Protein AF-A0A8T2IC32-F1 (afdb_monomer)

Sequence (196 aa):
MELYHETQCMQQCLLHTLNNLLQETAFTSSDLDKLADALAPGNLPLPLLHPHRTLFVGNWDVSVLEVAIGSVGKSLKWHDQRDSEFKKSPGLTSCNGVVVNIKPPGRFAALLGSRHWFAIKKLEGVWYNLDSKLPAPKRISEFVPPKVGSSCHGGGAGGVSNKGADGSALGDEDTALRIFLTSLQKDSDAKVFLIF

Secondary structure (DSSP, 8-state):
-PPP-PPP-TTTHHHHHHHHHHTS----HHHHHHHHHHHSTT----TTT-TTEETTTTEE-HHHHHHHHHHTT--EEEE-TT-TTGGG-SSTTT-SEEEEEEPPSSHHHHHHPPPEEEEEEEETTEEEE--TTSSS-EEGGG------------------------S-HHHHHHHHHHHHHHHHHHHH--EEEEE-

Solvent-accessible surface area (backbone atoms only — not comparable to full-atom values): 11650 Å² total; per-residue (Å²): 135,85,78,60,73,46,64,58,61,92,47,28,31,52,59,30,18,51,18,31,58,71,54,43,86,80,67,53,73,70,52,55,48,51,50,31,48,68,76,43,77,90,61,68,91,44,77,73,68,34,94,46,35,36,66,97,47,44,46,64,44,71,67,43,52,50,53,56,39,44,74,73,78,32,48,75,43,82,52,62,88,85,41,70,56,68,82,67,46,74,59,74,80,67,37,61,30,36,41,38,39,31,49,44,80,57,79,68,39,51,74,76,45,70,68,45,42,25,16,32,34,60,54,98,77,41,41,28,39,37,40,23,87,40,98,61,75,38,59,36,73,76,63,76,76,81,81,73,80,73,80,83,75,86,83,83,90,81,90,81,80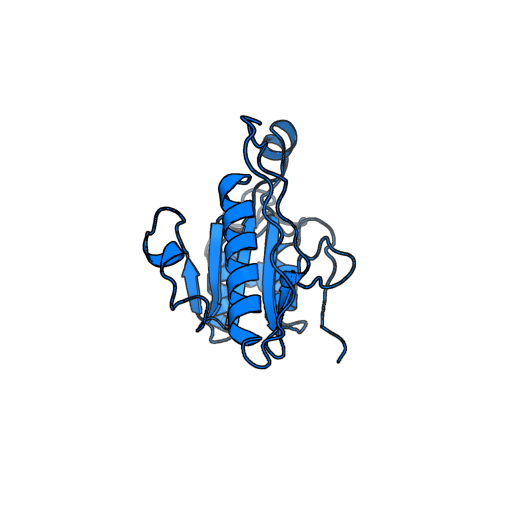,93,74,91,74,92,83,59,72,69,62,52,35,58,47,28,46,51,54,51,54,54,52,45,42,75,78,34,75,41,44,41,30,42,27,77

Radius of gyration: 19.2 Å; Cα contacts (8 Å, |Δi|>4): 292; chains: 1; bounding box: 56×35×56 Å

Mean predicted aligned error: 10.21 Å

Foldseek 3Di:
DAQQAAAD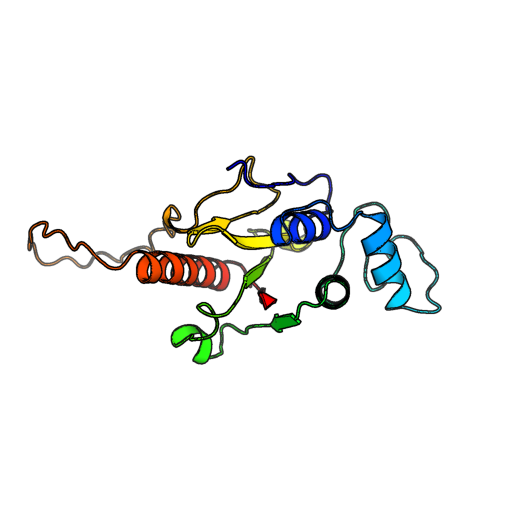DFQQQLQRQLCNLVSHNLDDLVRLVVLLCVVPDPDDPDAPPRPADHPPRNNGDVSSVQVSCVVVVKHKDWDDPPDPCLVVDPQLVPFQWKKKWFADADPVSNVVPDIGIHIWGQDPLWIWTRRSNDPGIDTLLPDDAPPPPPPDPDDDDDDDDDDDDDDDSNVSRSVSVSVVVVRRVVRTVMIMMTMD

pLDDT: mean 77.93, std 18.58, range [30.33, 97.5]

Structure (mmCIF, N/CA/C/O backbone):
data_AF-A0A8T2IC32-F1
#
_entry.id   AF-A0A8T2IC32-F1
#
loop_
_atom_site.group_PDB
_atom_site.id
_atom_site.type_symbol
_atom_site.label_atom_id
_atom_site.label_alt_id
_atom_site.label_comp_id
_atom_site.label_asym_id
_atom_site.label_entity_id
_atom_site.label_seq_id
_atom_site.pdbx_PDB_ins_code
_atom_site.Cartn_x
_atom_site.Cartn_y
_atom_site.Cartn_z
_atom_site.occupancy
_atom_site.B_iso_or_equiv
_atom_site.auth_seq_id
_atom_site.auth_comp_id
_atom_site.auth_asym_id
_atom_site.auth_atom_id
_atom_site.pdbx_PDB_model_num
ATOM 1 N N . MET A 1 1 ? -18.303 -12.905 -0.630 1.00 59.66 1 MET A N 1
ATOM 2 C CA . MET A 1 1 ? -17.239 -12.582 -1.597 1.00 59.66 1 MET A CA 1
ATOM 3 C C . MET A 1 1 ? -15.912 -12.888 -0.931 1.00 59.66 1 MET A C 1
ATOM 5 O O . MET A 1 1 ? -15.774 -12.590 0.250 1.00 59.66 1 MET A O 1
ATOM 9 N N . GLU A 1 2 ? -14.993 -13.539 -1.632 1.00 81.88 2 GLU A N 1
ATOM 10 C CA . GLU A 1 2 ? -13.635 -13.753 -1.133 1.00 81.88 2 GLU A CA 1
ATOM 11 C C . GLU A 1 2 ? -12.802 -12.525 -1.510 1.00 81.88 2 GLU A C 1
ATOM 13 O O . GLU A 1 2 ? -12.756 -12.147 -2.678 1.00 81.88 2 GLU A O 1
ATOM 18 N N . LEU A 1 3 ? -12.245 -11.843 -0.509 1.00 91.94 3 LEU A N 1
ATOM 19 C CA . LEU A 1 3 ? -11.412 -10.665 -0.732 1.00 91.94 3 LEU A CA 1
ATOM 20 C C . LEU A 1 3 ? -10.037 -11.119 -1.204 1.00 91.94 3 LEU A C 1
ATOM 22 O O . LEU A 1 3 ? -9.414 -11.966 -0.563 1.00 91.94 3 LEU A O 1
ATOM 26 N N . TYR A 1 4 ? -9.552 -10.524 -2.289 1.00 96.25 4 TYR A N 1
ATOM 27 C CA . TYR A 1 4 ? -8.209 -10.800 -2.766 1.00 96.25 4 TYR A CA 1
ATOM 28 C C . TYR A 1 4 ? -7.180 -10.238 -1.776 1.00 96.25 4 TYR A C 1
ATOM 30 O O . TYR A 1 4 ? -7.245 -9.061 -1.399 1.00 96.25 4 TYR A O 1
ATOM 38 N N . HIS A 1 5 ? -6.239 -11.082 -1.347 1.00 96.25 5 HIS A N 1
ATOM 39 C CA . HIS A 1 5 ? -5.195 -10.713 -0.395 1.00 96.25 5 HIS A CA 1
ATOM 40 C C . HIS A 1 5 ? -3.927 -11.540 -0.600 1.00 96.25 5 HIS A C 1
ATOM 42 O O . HIS A 1 5 ? -3.921 -12.755 -0.415 1.00 96.25 5 HIS A O 1
ATOM 48 N N . GLU A 1 6 ? -2.835 -10.865 -0.923 1.00 95.25 6 GLU A N 1
ATOM 49 C CA . GLU A 1 6 ? -1.488 -11.407 -0.923 1.00 95.25 6 GLU A CA 1
ATOM 50 C C . GLU A 1 6 ? -0.799 -11.131 0.416 1.00 95.25 6 GLU A C 1
ATOM 52 O O . GLU A 1 6 ? -0.726 -9.994 0.899 1.00 95.25 6 GLU A O 1
ATOM 57 N N . THR A 1 7 ? -0.237 -12.188 0.997 1.00 92.06 7 THR A N 1
ATOM 58 C CA . THR A 1 7 ? 0.649 -12.103 2.159 1.00 92.06 7 THR A CA 1
ATOM 59 C C . THR A 1 7 ? 2.094 -11.944 1.711 1.00 92.06 7 THR A C 1
ATOM 61 O O . THR A 1 7 ? 2.531 -12.621 0.780 1.00 92.06 7 THR A O 1
ATOM 64 N N . GLN A 1 8 ? 2.861 -11.095 2.394 1.00 85.38 8 GLN A N 1
ATOM 65 C CA . GLN A 1 8 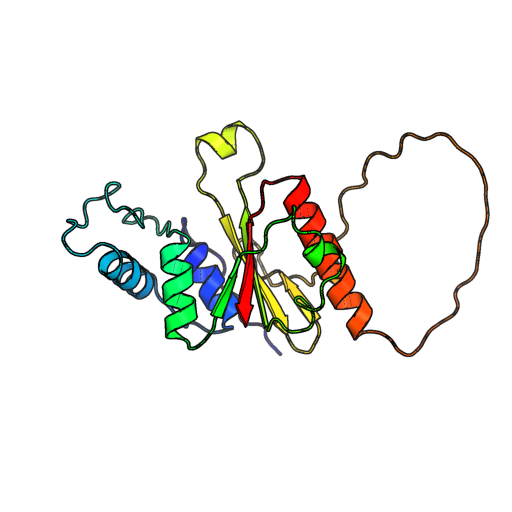? 4.205 -10.761 1.935 1.00 85.38 8 GLN A CA 1
ATOM 66 C C . GLN A 1 8 ? 5.216 -11.888 2.109 1.00 85.38 8 GLN A C 1
ATOM 68 O O . GLN A 1 8 ? 5.267 -12.551 3.145 1.00 85.38 8 GLN A O 1
ATOM 73 N N . CYS A 1 9 ? 6.120 -11.976 1.137 1.00 76.38 9 CYS A N 1
ATOM 74 C CA . CYS A 1 9 ? 7.391 -12.675 1.255 1.00 76.38 9 CYS A CA 1
ATOM 75 C C . CYS A 1 9 ? 8.549 -11.670 1.100 1.00 76.38 9 CYS A C 1
ATOM 77 O O . CYS A 1 9 ? 8.491 -10.752 0.282 1.00 76.38 9 CYS A O 1
ATOM 79 N N . MET A 1 10 ? 9.619 -11.823 1.888 1.00 79.75 10 MET A N 1
ATOM 80 C CA . MET A 1 10 ? 10.805 -10.944 1.851 1.00 79.75 10 MET A CA 1
ATOM 81 C C . MET A 1 10 ? 10.468 -9.448 2.078 1.00 79.75 10 MET A C 1
ATOM 83 O O . MET A 1 10 ? 9.697 -9.132 2.985 1.00 79.75 10 MET A O 1
ATOM 87 N N . GLN A 1 11 ? 11.071 -8.514 1.321 1.00 78.06 11 GLN A N 1
ATOM 88 C CA . GLN A 1 11 ? 10.787 -7.069 1.405 1.00 78.06 11 GLN A CA 1
ATOM 89 C C . GLN A 1 11 ? 9.858 -6.571 0.289 1.00 78.06 11 GLN A C 1
ATOM 91 O O . GLN A 1 11 ? 9.727 -5.364 0.102 1.00 78.06 11 GLN A O 1
ATOM 96 N N .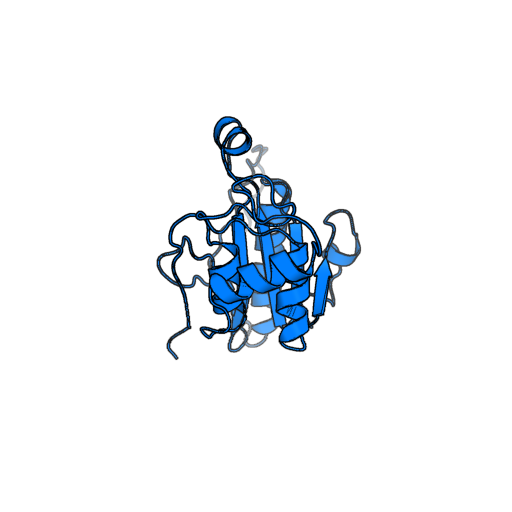 GLN A 1 12 ? 9.139 -7.474 -0.385 1.00 85.19 12 GLN A N 1
ATOM 97 C CA . GLN A 1 12 ? 8.250 -7.177 -1.515 1.00 85.19 12 GLN A CA 1
ATOM 98 C C . GLN A 1 12 ? 6.930 -6.497 -1.107 1.00 85.19 12 GLN A C 1
ATOM 100 O O . GLN A 1 12 ? 5.907 -6.638 -1.769 1.00 85.19 12 GLN A O 1
ATOM 105 N N . CYS A 1 13 ? 6.925 -5.740 -0.009 1.00 91.00 13 CYS A N 1
ATOM 106 C CA . CYS A 1 13 ? 5.726 -5.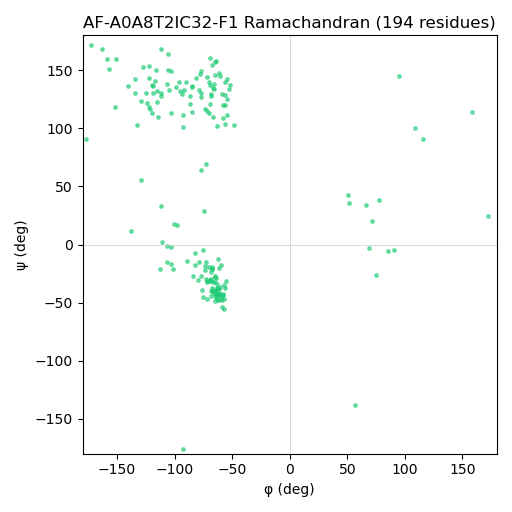101 0.526 1.00 91.00 13 CYS A CA 1
ATOM 107 C C . CYS A 1 13 ? 5.041 -4.171 -0.489 1.00 91.00 13 CYS A C 1
ATOM 109 O O . CYS A 1 13 ? 3.815 -4.140 -0.519 1.00 91.00 13 CYS A O 1
ATOM 111 N N . LEU A 1 14 ? 5.783 -3.473 -1.366 1.00 93.44 14 LEU A N 1
ATOM 112 C CA . LEU A 1 14 ? 5.159 -2.630 -2.397 1.00 93.44 14 LEU A CA 1
ATOM 113 C C . LEU A 1 14 ? 4.400 -3.454 -3.451 1.00 93.44 14 LEU A C 1
ATOM 115 O O . LEU A 1 14 ? 3.306 -3.059 -3.842 1.00 93.44 14 LEU A O 1
ATOM 119 N N . LEU A 1 15 ? 4.942 -4.601 -3.869 1.00 95.38 15 LEU A N 1
ATOM 120 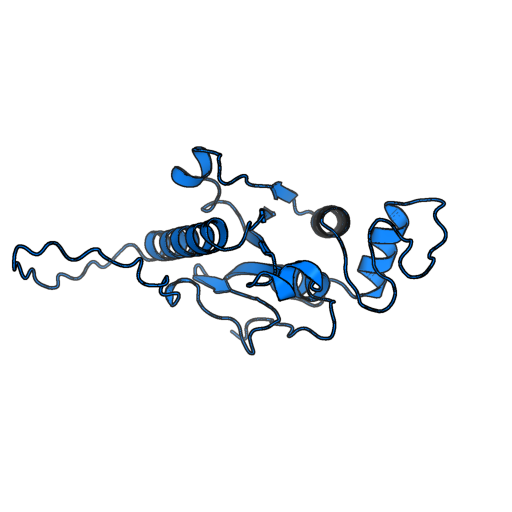C CA . LEU A 1 15 ? 4.282 -5.510 -4.811 1.00 95.38 15 LEU A CA 1
ATOM 121 C C . LEU A 1 15 ? 2.920 -5.951 -4.282 1.00 95.38 15 LEU A C 1
ATOM 123 O O . LEU A 1 15 ? 1.895 -5.710 -4.912 1.00 95.38 15 LEU A O 1
ATOM 127 N N . HIS A 1 16 ? 2.916 -6.511 -3.076 1.00 95.81 16 HIS A N 1
ATOM 128 C CA . HIS A 1 16 ? 1.688 -6.989 -2.454 1.00 95.81 16 HIS A CA 1
ATOM 129 C C . HIS A 1 16 ? 0.735 -5.839 -2.126 1.00 95.81 16 HIS A C 1
ATOM 131 O O . HIS A 1 16 ? -0.472 -5.990 -2.245 1.00 95.81 16 HIS A O 1
ATOM 137 N N . THR A 1 17 ? 1.257 -4.656 -1.789 1.00 96.56 17 THR A N 1
ATOM 138 C CA . THR A 1 17 ? 0.445 -3.440 -1.633 1.00 96.56 17 THR A CA 1
ATOM 139 C C . THR A 1 17 ? -0.307 -3.102 -2.915 1.00 96.56 17 THR A C 1
ATOM 141 O O . THR A 1 17 ? -1.503 -2.833 -2.851 1.00 96.56 17 THR A O 1
ATOM 144 N N . LEU A 1 18 ? 0.367 -3.113 -4.069 1.00 97.25 18 LEU A N 1
ATOM 145 C CA . LEU A 1 18 ? -0.245 -2.809 -5.364 1.00 97.25 18 LEU A CA 1
ATOM 146 C C . LEU A 1 18 ? -1.297 -3.853 -5.744 1.00 97.25 18 LEU A C 1
ATOM 148 O O . LEU A 1 18 ? -2.423 -3.482 -6.066 1.00 97.25 18 LEU A O 1
ATOM 152 N N . ASN A 1 19 ? -0.966 -5.138 -5.640 1.00 97.44 19 ASN A N 1
ATOM 153 C CA . ASN A 1 19 ? -1.889 -6.222 -5.976 1.00 97.44 19 ASN A CA 1
ATOM 154 C C . ASN A 1 19 ? -3.109 -6.228 -5.041 1.00 97.44 19 ASN A C 1
ATOM 156 O O . ASN A 1 19 ? -4.252 -6.266 -5.497 1.00 97.44 19 ASN A O 1
ATOM 160 N N . ASN A 1 20 ? -2.900 -6.060 -3.731 1.00 97.50 20 ASN A N 1
ATOM 161 C CA . ASN A 1 20 ? -3.988 -5.933 -2.760 1.00 97.50 20 ASN A CA 1
ATOM 162 C C . ASN A 1 20 ? -4.850 -4.697 -3.028 1.00 97.50 20 ASN A C 1
ATOM 164 O O . ASN A 1 20 ? -6.077 -4.773 -2.992 1.00 97.50 20 ASN A O 1
ATOM 168 N N . LEU A 1 21 ? -4.239 -3.552 -3.335 1.00 97.19 21 LEU A N 1
ATOM 169 C CA . LEU A 1 21 ? -4.971 -2.347 -3.711 1.00 97.19 21 LEU A CA 1
ATOM 170 C C . LEU A 1 21 ? -5.784 -2.557 -4.993 1.00 97.19 21 LEU A C 1
ATOM 172 O O . LEU A 1 21 ? -6.890 -2.039 -5.100 1.00 97.19 21 LEU A O 1
ATOM 176 N N . LEU A 1 22 ? -5.274 -3.281 -5.983 1.00 96.62 22 LEU A N 1
ATOM 177 C CA . LEU A 1 22 ? -5.988 -3.507 -7.241 1.00 96.62 22 LEU A CA 1
ATOM 178 C C . LEU A 1 22 ? -7.012 -4.642 -7.139 1.00 96.62 22 LEU A C 1
ATOM 180 O O . LEU A 1 22 ? -8.008 -4.595 -7.852 1.00 96.62 22 LEU A O 1
ATOM 184 N N . GLN A 1 23 ? -6.886 -5.498 -6.119 1.00 96.88 23 GLN A N 1
ATOM 185 C CA . GLN A 1 23 ? -7.689 -6.705 -5.896 1.00 96.88 23 GLN A CA 1
ATOM 186 C C . GLN A 1 23 ? -7.463 -7.781 -6.971 1.00 96.88 23 GLN A C 1
ATOM 188 O O . GLN A 1 23 ? -8.381 -8.519 -7.317 1.00 96.88 23 GLN A O 1
ATOM 193 N N . GLU A 1 24 ? -6.234 -7.871 -7.483 1.00 96.12 24 GLU A N 1
ATOM 194 C CA . GLU A 1 24 ? -5.798 -8.864 -8.467 1.00 96.12 24 GLU A CA 1
ATOM 195 C C . GLU A 1 24 ? -4.262 -8.956 -8.514 1.00 96.12 24 GLU A C 1
ATOM 197 O O . GLU A 1 24 ? -3.563 -8.076 -8.006 1.00 96.12 24 GLU A O 1
ATOM 202 N N . THR A 1 25 ? -3.724 -9.981 -9.182 1.00 96.38 25 THR A N 1
ATOM 203 C CA . THR A 1 25 ? -2.283 -10.115 -9.465 1.00 96.38 25 THR A CA 1
ATOM 204 C C . THR A 1 25 ? -1.866 -9.190 -10.619 1.00 96.38 25 THR A C 1
ATOM 206 O O . THR A 1 25 ? -1.493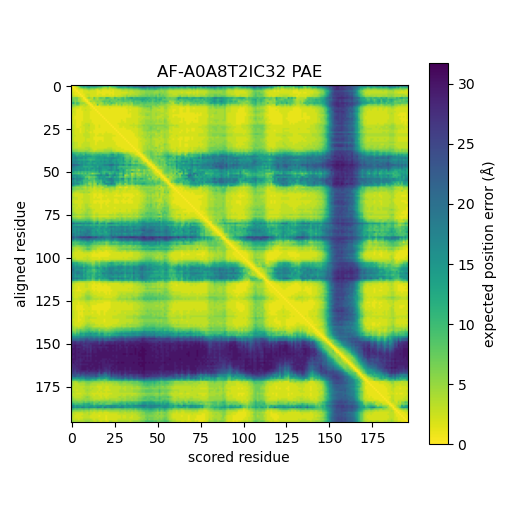 -9.660 -11.695 1.00 96.38 25 THR A O 1
ATOM 209 N N . ALA A 1 26 ? -1.983 -7.876 -10.426 1.00 97.00 26 ALA A N 1
ATOM 210 C CA . ALA A 1 26 ? -1.735 -6.871 -11.465 1.00 97.00 26 ALA A CA 1
ATOM 211 C C . ALA A 1 26 ? -0.249 -6.722 -11.820 1.00 97.00 26 ALA A C 1
ATOM 213 O O . ALA A 1 26 ? 0.095 -6.410 -12.959 1.00 97.00 26 ALA A O 1
ATOM 214 N N . PHE A 1 27 ? 0.632 -6.935 -10.843 1.00 96.81 27 PHE A N 1
ATOM 215 C CA . PHE A 1 27 ? 2.074 -6.811 -10.998 1.00 96.81 27 PHE A CA 1
ATOM 216 C C . PHE A 1 27 ? 2.794 -8.064 -10.511 1.00 96.81 27 PHE A C 1
ATOM 218 O O . PHE A 1 27 ? 2.351 -8.758 -9.594 1.00 96.81 27 PHE A O 1
ATOM 225 N N . THR A 1 28 ? 3.967 -8.300 -11.093 1.00 95.19 28 THR A N 1
ATOM 226 C CA . THR A 1 28 ? 4.997 -9.196 -10.564 1.00 95.19 28 THR A CA 1
ATOM 227 C C . THR A 1 28 ? 6.219 -8.396 -10.113 1.00 95.19 28 THR A C 1
ATOM 229 O O . THR A 1 28 ? 6.384 -7.223 -10.458 1.00 95.19 28 THR A O 1
ATOM 232 N N . SER A 1 29 ? 7.142 -9.036 -9.389 1.00 92.00 29 SER A N 1
ATOM 233 C CA . SER A 1 29 ? 8.428 -8.410 -9.051 1.00 92.00 29 SER A CA 1
ATOM 234 C C . SER A 1 29 ? 9.188 -7.955 -10.300 1.00 92.00 29 SER A C 1
ATOM 236 O O . SER A 1 29 ? 9.770 -6.878 -10.288 1.00 92.00 29 SER A O 1
ATOM 238 N N . SER A 1 30 ? 9.125 -8.735 -11.390 1.00 91.62 30 SER A N 1
ATOM 239 C CA . SER A 1 30 ? 9.775 -8.396 -12.662 1.00 91.62 30 SER A CA 1
ATOM 240 C C . SER A 1 30 ? 9.180 -7.141 -13.301 1.00 91.62 30 SER A C 1
ATOM 242 O O . SER A 1 30 ? 9.901 -6.382 -13.947 1.00 91.62 30 SER A O 1
ATOM 244 N N . ASP A 1 31 ? 7.885 -6.895 -13.117 1.00 94.69 31 ASP A N 1
ATOM 245 C CA . ASP A 1 31 ? 7.244 -5.700 -13.659 1.00 94.69 31 ASP A CA 1
ATOM 246 C C . ASP A 1 31 ? 7.684 -4.456 -12.892 1.00 94.69 31 ASP A C 1
ATOM 248 O O . ASP A 1 31 ? 8.126 -3.490 -13.510 1.00 94.69 31 ASP A O 1
ATOM 252 N N . LEU A 1 32 ? 7.682 -4.503 -11.555 1.00 93.19 32 LEU A N 1
ATOM 253 C CA . LEU A 1 32 ? 8.184 -3.393 -10.733 1.00 93.19 32 LEU A CA 1
ATOM 254 C C . LEU A 1 32 ? 9.673 -3.127 -10.957 1.00 93.19 32 LEU A C 1
ATOM 256 O O . LEU A 1 32 ? 10.123 -1.984 -10.941 1.00 93.19 32 LEU A O 1
ATOM 260 N N . ASP A 1 33 ? 10.430 -4.185 -11.217 1.00 89.94 33 ASP A N 1
ATOM 261 C CA . ASP A 1 33 ? 11.823 -4.120 -11.619 1.00 89.94 33 ASP A CA 1
ATOM 262 C C . ASP A 1 33 ? 12.024 -3.344 -12.927 1.00 89.94 33 ASP A C 1
ATOM 264 O O . ASP A 1 33 ? 12.855 -2.437 -12.970 1.00 89.94 33 ASP A O 1
ATOM 268 N N . LYS A 1 34 ? 11.219 -3.621 -13.961 1.00 90.25 34 LYS A N 1
ATOM 269 C CA . LYS A 1 34 ? 11.251 -2.868 -15.228 1.00 90.25 34 LYS A CA 1
ATOM 270 C C . LYS A 1 34 ? 10.853 -1.406 -15.036 1.00 90.25 34 LYS A C 1
ATOM 272 O O . LYS A 1 34 ? 11.454 -0.532 -15.655 1.00 90.25 34 LYS A O 1
ATOM 277 N N . LEU A 1 35 ? 9.853 -1.135 -14.192 1.00 91.69 35 LEU A N 1
ATOM 278 C CA . LEU A 1 35 ? 9.442 0.237 -13.879 1.00 91.69 35 LEU A CA 1
ATOM 279 C C . LEU A 1 35 ? 10.570 1.009 -13.185 1.00 91.69 35 LEU A C 1
ATOM 281 O O . LEU A 1 35 ? 10.851 2.148 -13.549 1.00 91.69 35 LEU A O 1
ATOM 285 N N . ALA A 1 36 ? 11.249 0.378 -12.224 1.00 89.00 36 ALA A N 1
ATOM 286 C CA . ALA A 1 36 ? 12.397 0.967 -11.545 1.00 89.00 36 ALA A CA 1
ATOM 287 C C . ALA A 1 36 ? 13.550 1.263 -12.518 1.00 89.00 36 ALA A C 1
ATOM 289 O O . ALA A 1 36 ? 14.127 2.347 -12.454 1.00 89.00 36 ALA A O 1
ATOM 290 N N . ASP A 1 37 ? 13.856 0.338 -13.431 1.00 85.94 37 ASP A N 1
ATOM 291 C CA . ASP A 1 37 ? 14.906 0.523 -14.441 1.00 85.94 37 ASP A CA 1
ATOM 292 C C . ASP A 1 37 ? 14.575 1.661 -15.418 1.00 85.94 37 ASP A C 1
ATOM 294 O O . ASP A 1 37 ? 15.440 2.470 -15.760 1.00 85.94 37 ASP A O 1
ATOM 298 N N . ALA A 1 38 ? 13.309 1.773 -15.831 1.00 87.00 38 ALA A N 1
ATOM 299 C CA . ALA A 1 38 ? 12.847 2.838 -16.720 1.00 87.00 38 ALA A CA 1
ATOM 300 C C . ALA A 1 38 ? 12.954 4.239 -16.089 1.00 87.00 38 ALA A C 1
ATOM 302 O O . ALA A 1 38 ? 13.143 5.219 -16.808 1.00 87.00 38 ALA A O 1
ATOM 303 N N . LEU A 1 39 ? 12.868 4.338 -14.758 1.00 86.00 39 LEU A N 1
ATOM 304 C CA . LEU A 1 39 ? 13.044 5.589 -14.014 1.00 86.00 39 LEU A CA 1
ATOM 305 C C . LEU A 1 39 ? 14.509 6.054 -13.937 1.00 86.00 39 LEU A C 1
ATOM 307 O O . LEU A 1 39 ? 14.761 7.227 -13.672 1.00 86.00 39 LEU A O 1
ATOM 311 N N . ALA A 1 40 ? 15.474 5.167 -14.189 1.00 81.50 40 ALA A N 1
ATOM 312 C CA . ALA A 1 40 ? 16.902 5.446 -14.052 1.00 81.50 40 ALA A CA 1
ATOM 313 C C . ALA A 1 40 ? 17.706 5.046 -15.309 1.00 81.50 40 ALA A C 1
ATOM 315 O O . ALA A 1 40 ? 18.684 4.296 -15.195 1.00 81.50 40 ALA A O 1
ATOM 316 N N . PRO A 1 41 ? 17.350 5.558 -16.508 1.00 73.19 41 PRO A N 1
ATOM 317 C CA . PRO A 1 41 ? 17.968 5.134 -17.759 1.00 73.19 41 PRO A CA 1
ATOM 318 C C . PRO A 1 41 ? 19.482 5.386 -17.742 1.00 73.19 41 PRO A C 1
ATOM 320 O O . PRO A 1 41 ? 19.944 6.478 -17.419 1.00 73.19 41 PRO A O 1
ATOM 323 N N . GLY A 1 42 ? 20.263 4.362 -18.093 1.00 67.88 42 GLY A N 1
ATOM 324 C CA . GLY A 1 42 ? 21.728 4.431 -18.134 1.00 67.88 42 GLY A CA 1
ATOM 325 C C . GLY A 1 42 ? 22.441 4.044 -16.834 1.00 67.88 42 GLY A C 1
ATOM 326 O O . GLY A 1 42 ? 23.666 3.930 -16.842 1.00 67.88 42 GLY A O 1
ATOM 327 N N . ASN A 1 43 ? 21.717 3.775 -15.742 1.00 67.31 43 ASN A N 1
ATOM 328 C CA . ASN A 1 43 ? 22.315 3.146 -14.567 1.00 67.31 43 ASN A CA 1
ATOM 329 C C . ASN A 1 43 ? 22.466 1.640 -14.800 1.00 67.31 43 ASN A C 1
ATOM 331 O O . ASN A 1 43 ? 21.534 0.966 -15.238 1.00 67.31 43 ASN A O 1
ATOM 335 N N . LEU A 1 44 ? 23.644 1.096 -14.489 1.00 66.62 44 LEU A N 1
ATOM 336 C CA . LEU A 1 44 ? 23.819 -0.352 -14.447 1.00 66.62 44 LEU A CA 1
ATOM 337 C C . LEU A 1 44 ? 22.984 -0.908 -13.280 1.00 66.62 44 LEU A C 1
ATOM 339 O O . LEU A 1 44 ? 23.062 -0.350 -12.181 1.00 66.62 44 LEU A O 1
ATOM 343 N N . PRO A 1 45 ? 22.228 -2.006 -13.467 1.00 64.69 45 PRO A N 1
ATOM 344 C CA . PRO A 1 45 ? 21.488 -2.667 -12.396 1.00 64.69 45 PRO A CA 1
ATOM 345 C C . PRO A 1 45 ? 22.471 -3.412 -11.480 1.00 64.69 45 PRO A C 1
ATOM 347 O O . PRO A 1 45 ? 22.550 -4.639 -11.462 1.00 64.69 45 PRO A O 1
ATOM 350 N N . LEU A 1 46 ? 23.276 -2.655 -10.738 1.00 66.25 46 LEU A N 1
ATOM 351 C CA . LEU A 1 46 ? 24.215 -3.179 -9.761 1.00 66.25 46 LEU A CA 1
ATOM 352 C C . LEU A 1 46 ? 23.493 -3.397 -8.422 1.00 66.25 46 LEU A C 1
ATOM 354 O O . LEU A 1 46 ? 22.723 -2.529 -7.991 1.00 66.25 46 LEU A O 1
ATOM 358 N N . PRO A 1 47 ? 23.730 -4.530 -7.734 1.00 57.91 47 PRO A N 1
ATOM 359 C CA . PRO A 1 47 ? 23.096 -4.809 -6.451 1.00 57.91 47 PRO A CA 1
ATOM 360 C C . PRO A 1 47 ? 23.390 -3.693 -5.450 1.00 57.91 47 PRO A C 1
ATOM 362 O O . PRO A 1 47 ? 24.543 -3.319 -5.263 1.00 57.91 47 PRO A O 1
ATOM 365 N N . LEU A 1 48 ? 22.332 -3.164 -4.826 1.00 60.12 48 LEU A N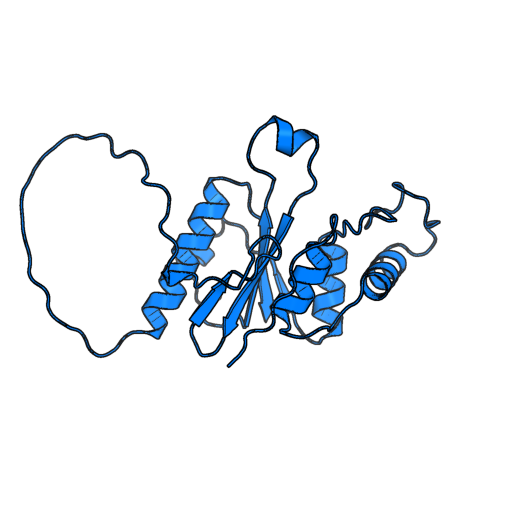 1
ATOM 366 C CA . LEU A 1 48 ? 22.357 -2.092 -3.819 1.00 60.12 48 LEU A CA 1
ATOM 367 C C . LEU A 1 48 ? 22.749 -0.684 -4.323 1.00 60.12 48 LEU A C 1
ATOM 369 O O . LEU A 1 48 ? 22.686 0.255 -3.536 1.00 60.12 48 LEU A O 1
ATOM 373 N N . LEU A 1 49 ? 23.100 -0.507 -5.601 1.00 62.78 49 LEU A N 1
ATOM 374 C CA . LEU A 1 49 ? 23.449 0.803 -6.183 1.00 62.78 49 LEU A CA 1
ATOM 375 C C . LEU A 1 49 ? 22.358 1.371 -7.102 1.00 62.78 49 LEU A C 1
ATOM 377 O O . LEU A 1 49 ? 22.505 2.473 -7.626 1.00 62.78 49 LEU A O 1
ATOM 381 N N . HIS A 1 50 ? 21.260 0.639 -7.295 1.00 63.69 50 HIS A N 1
ATOM 382 C CA . HIS A 1 50 ? 20.136 1.126 -8.082 1.00 63.69 50 HIS A CA 1
ATOM 383 C C . HIS A 1 50 ? 19.303 2.142 -7.269 1.00 63.69 50 HIS A C 1
ATOM 385 O O . HIS A 1 50 ? 18.852 1.810 -6.170 1.00 63.69 50 HIS A O 1
ATOM 391 N N . PRO A 1 51 ? 19.033 3.355 -7.793 1.00 69.75 51 PRO A N 1
ATOM 392 C CA . PRO A 1 51 ? 18.424 4.446 -7.020 1.00 69.75 51 PRO A CA 1
ATOM 393 C C . PRO A 1 51 ? 17.000 4.142 -6.530 1.00 69.75 51 PRO A C 1
ATOM 395 O O . PRO A 1 51 ? 16.604 4.625 -5.474 1.00 69.75 51 PRO A O 1
ATOM 398 N N . HIS A 1 52 ? 16.256 3.310 -7.267 1.00 72.44 52 HIS A N 1
ATOM 399 C CA . HIS A 1 52 ? 14.839 3.023 -6.995 1.00 72.44 52 HIS A CA 1
ATOM 400 C C . HIS A 1 52 ? 14.546 1.598 -6.505 1.00 72.44 52 HIS A C 1
ATOM 402 O O . HIS A 1 52 ? 13.378 1.255 -6.317 1.00 72.44 52 HIS A O 1
ATOM 408 N N . ARG A 1 53 ? 15.571 0.742 -6.324 1.00 69.06 53 ARG A N 1
ATOM 409 C CA . ARG A 1 53 ? 15.363 -0.623 -5.808 1.00 69.06 53 ARG A CA 1
ATOM 410 C C . ARG A 1 53 ? 16.589 -1.247 -5.155 1.00 69.06 53 ARG A C 1
ATOM 412 O O . ARG A 1 53 ? 17.717 -1.044 -5.592 1.00 69.06 53 ARG A O 1
ATOM 419 N N . THR A 1 54 ? 16.361 -2.138 -4.195 1.00 65.56 54 THR A N 1
ATOM 420 C CA . THR A 1 54 ? 17.366 -3.140 -3.813 1.00 65.56 54 THR A CA 1
ATOM 421 C C . THR A 1 54 ? 17.129 -4.421 -4.605 1.00 65.56 54 THR A C 1
ATOM 423 O O . THR A 1 54 ? 16.126 -5.108 -4.390 1.00 65.56 54 THR A O 1
ATOM 426 N N . LEU A 1 55 ? 18.055 -4.747 -5.515 1.00 56.84 55 LEU A N 1
ATOM 427 C CA . LEU A 1 55 ? 18.023 -6.008 -6.259 1.00 56.84 55 LEU A CA 1
ATOM 428 C C . LEU A 1 55 ? 17.949 -7.201 -5.295 1.00 56.84 55 LEU A C 1
ATOM 430 O O . LEU A 1 55 ? 18.560 -7.183 -4.228 1.00 56.84 55 LEU A O 1
ATOM 434 N N . PHE A 1 56 ? 17.193 -8.224 -5.691 1.00 53.44 56 PHE A N 1
ATOM 435 C CA . PHE A 1 56 ? 16.951 -9.489 -4.979 1.00 53.44 56 PHE A CA 1
ATOM 436 C C . PHE A 1 56 ? 15.996 -9.456 -3.776 1.00 53.44 56 PHE A C 1
ATOM 438 O O . PHE A 1 56 ? 15.373 -10.479 -3.510 1.00 53.44 56 PHE A O 1
ATOM 445 N N . VAL A 1 57 ? 15.819 -8.329 -3.074 1.00 62.59 57 VAL A N 1
ATOM 446 C CA . VAL A 1 57 ? 14.939 -8.274 -1.879 1.00 62.59 57 VAL A CA 1
ATOM 447 C C . VAL A 1 57 ? 13.566 -7.646 -2.173 1.00 62.59 57 VAL A C 1
ATOM 449 O O . VAL A 1 57 ? 12.600 -7.914 -1.455 1.00 62.59 57 VAL A O 1
ATOM 452 N N . GLY A 1 58 ? 13.463 -6.855 -3.251 1.00 63.97 58 GLY A N 1
ATOM 453 C CA . GLY A 1 58 ? 12.210 -6.239 -3.711 1.00 63.97 58 GLY A CA 1
ATOM 454 C C . GLY A 1 58 ? 11.779 -5.017 -2.899 1.00 63.97 58 GLY A C 1
ATOM 455 O O . GLY A 1 58 ? 10.602 -4.835 -2.612 1.00 63.97 58 GLY A O 1
ATOM 456 N N . ASN A 1 59 ? 12.738 -4.189 -2.490 1.00 81.50 59 ASN A N 1
ATOM 457 C CA . ASN A 1 59 ? 12.468 -2.921 -1.817 1.00 81.50 59 ASN A CA 1
ATOM 458 C C . ASN A 1 59 ? 12.400 -1.794 -2.857 1.00 81.50 59 ASN A C 1
ATOM 460 O O . ASN A 1 59 ? 13.451 -1.345 -3.309 1.00 81.50 59 ASN A O 1
ATOM 464 N N . TRP A 1 60 ? 11.192 -1.370 -3.236 1.00 86.25 60 TRP A N 1
ATOM 465 C CA . TRP A 1 60 ? 10.936 -0.298 -4.209 1.00 86.25 60 TRP A CA 1
ATOM 466 C C . TRP A 1 60 ? 10.465 0.996 -3.524 1.00 86.25 60 TRP A C 1
ATOM 468 O O . TRP A 1 60 ? 9.832 0.968 -2.460 1.00 86.25 60 TRP A O 1
ATOM 478 N N . ASP A 1 61 ? 10.774 2.139 -4.138 1.00 86.44 61 ASP A N 1
ATOM 479 C CA . ASP A 1 61 ? 10.453 3.463 -3.600 1.00 86.44 61 ASP A CA 1
ATOM 480 C C . ASP A 1 61 ? 9.104 4.034 -4.093 1.00 86.44 61 ASP A C 1
ATOM 482 O O . ASP A 1 61 ? 8.318 3.382 -4.781 1.00 86.44 61 ASP A O 1
ATOM 486 N N . VAL A 1 62 ? 8.817 5.279 -3.698 1.00 88.12 62 VAL A N 1
ATOM 487 C CA . VAL A 1 62 ? 7.580 5.989 -4.065 1.00 88.12 62 VAL A CA 1
ATOM 488 C C . VAL A 1 62 ? 7.465 6.273 -5.567 1.00 88.12 62 VAL A C 1
ATOM 490 O O . VAL A 1 62 ? 6.352 6.344 -6.077 1.00 88.12 62 VAL A O 1
ATOM 493 N N . SER A 1 63 ? 8.581 6.403 -6.282 1.00 89.31 63 SER A N 1
ATOM 494 C CA . SER A 1 63 ? 8.585 6.684 -7.721 1.00 89.31 63 SER A CA 1
ATOM 495 C C . SER A 1 63 ? 8.051 5.474 -8.487 1.00 89.31 63 SER A C 1
ATOM 497 O O . SER A 1 63 ? 7.245 5.612 -9.404 1.00 89.31 63 SER A O 1
ATOM 499 N N . VAL A 1 64 ? 8.433 4.267 -8.053 1.00 92.25 64 VAL A N 1
ATOM 500 C CA . VAL A 1 64 ? 7.904 3.012 -8.607 1.00 92.25 64 VAL A CA 1
ATOM 501 C C . VAL A 1 64 ? 6.406 2.878 -8.327 1.00 92.25 64 VAL A C 1
ATOM 503 O O . VAL A 1 64 ? 5.660 2.495 -9.226 1.00 92.25 64 VAL A O 1
ATOM 506 N N . LEU A 1 65 ? 5.946 3.242 -7.120 1.00 94.00 65 LEU A N 1
ATOM 507 C CA . LEU A 1 65 ? 4.512 3.309 -6.800 1.00 94.00 65 LEU A CA 1
ATOM 508 C C . LEU A 1 65 ? 3.772 4.251 -7.763 1.00 94.00 65 LEU A C 1
ATOM 510 O O . LEU A 1 65 ? 2.725 3.883 -8.285 1.00 94.00 65 LEU A O 1
ATOM 514 N N . GLU A 1 66 ? 4.305 5.449 -8.004 1.00 92.88 66 GLU A N 1
ATOM 515 C CA . GLU A 1 66 ? 3.675 6.456 -8.863 1.00 92.88 66 GLU A CA 1
ATOM 516 C C . GLU A 1 66 ? 3.524 5.991 -10.306 1.00 92.88 66 GLU A C 1
ATOM 518 O O . GLU A 1 66 ? 2.425 6.054 -10.861 1.00 92.88 66 GLU A O 1
ATOM 523 N N . VAL A 1 67 ? 4.588 5.433 -10.884 1.00 94.50 67 VAL A N 1
ATOM 524 C CA . VAL A 1 67 ? 4.538 4.900 -12.248 1.00 94.50 67 VAL A CA 1
ATOM 525 C C . VAL A 1 67 ? 3.617 3.680 -12.342 1.00 94.50 67 VAL A C 1
ATOM 527 O O . VAL A 1 67 ? 2.872 3.567 -13.313 1.00 94.50 67 VAL A O 1
ATOM 530 N N . ALA A 1 68 ? 3.616 2.789 -11.343 1.00 96.44 68 ALA A N 1
ATOM 531 C CA . ALA A 1 68 ? 2.740 1.616 -11.327 1.00 96.44 68 ALA A CA 1
ATOM 532 C C . ALA A 1 68 ? 1.253 1.999 -11.238 1.00 96.44 68 ALA A C 1
ATOM 534 O O . ALA A 1 68 ? 0.419 1.438 -11.940 1.00 96.44 68 ALA A O 1
ATOM 535 N N . ILE A 1 69 ? 0.903 2.982 -10.407 1.00 96.69 69 ILE A N 1
ATOM 536 C CA . ILE A 1 69 ? -0.472 3.495 -10.321 1.00 96.69 69 ILE A CA 1
ATOM 537 C C . ILE A 1 69 ? -0.873 4.188 -11.633 1.00 96.69 69 ILE A C 1
ATOM 539 O O . ILE A 1 69 ? -1.970 3.955 -12.143 1.00 96.69 69 ILE A O 1
ATOM 543 N N . GLY A 1 70 ? 0.029 4.981 -12.219 1.00 96.00 70 GLY A N 1
ATOM 544 C CA . GLY A 1 70 ? -0.204 5.641 -13.504 1.00 96.00 70 GLY A CA 1
ATOM 545 C C . GLY A 1 70 ? -0.402 4.663 -14.668 1.00 96.00 70 GLY A C 1
ATOM 546 O O . GLY A 1 70 ? -1.259 4.893 -15.521 1.00 96.00 70 GLY A O 1
ATOM 547 N N . SER A 1 71 ? 0.333 3.545 -14.696 1.00 96.19 71 SER A N 1
ATOM 548 C CA . SER A 1 71 ? 0.239 2.555 -15.779 1.00 96.19 71 SER A CA 1
ATOM 549 C C . SER A 1 71 ? -1.102 1.815 -15.823 1.00 96.19 71 SER A C 1
ATOM 551 O O . SER A 1 71 ? -1.491 1.336 -16.886 1.00 96.19 71 SER A O 1
ATOM 553 N N . VAL A 1 72 ? -1.841 1.783 -14.708 1.00 96.25 72 VAL A N 1
ATOM 554 C CA . VAL A 1 72 ? -3.205 1.227 -14.620 1.00 96.25 72 VAL A CA 1
ATOM 555 C C . VAL A 1 72 ? -4.299 2.301 -14.715 1.00 96.25 72 VAL A C 1
ATOM 557 O O . VAL A 1 72 ? -5.449 2.060 -14.348 1.00 96.25 72 VAL A O 1
ATOM 560 N N . GLY A 1 73 ? -3.956 3.501 -15.197 1.00 95.94 73 GLY A N 1
ATOM 561 C CA . GLY A 1 73 ? -4.910 4.590 -15.431 1.00 95.94 73 GLY A CA 1
ATOM 562 C C . GLY A 1 73 ? -5.452 5.237 -14.155 1.00 95.94 73 GLY A C 1
ATOM 563 O O . GLY A 1 73 ? -6.516 5.853 -14.188 1.00 95.94 73 GLY A O 1
ATOM 564 N N . LYS A 1 74 ? -4.743 5.082 -13.033 1.00 95.25 74 LYS A N 1
ATOM 565 C CA . LYS A 1 74 ? -5.081 5.692 -11.745 1.00 95.25 74 LYS A CA 1
ATOM 566 C C . LYS A 1 74 ? -4.147 6.847 -11.430 1.00 95.25 74 LYS A C 1
ATOM 568 O O . LYS A 1 74 ? -3.076 6.991 -12.013 1.00 95.25 74 LYS A O 1
ATOM 573 N N . SER A 1 75 ? -4.549 7.667 -10.472 1.00 93.00 75 SER A N 1
ATOM 574 C CA . SER A 1 75 ? -3.736 8.766 -9.961 1.00 93.00 75 SER A CA 1
ATOM 575 C C . SER A 1 75 ? -3.515 8.629 -8.462 1.00 93.00 75 SER A C 1
ATOM 577 O O . SER A 1 75 ? -4.327 8.037 -7.746 1.00 93.00 75 SER A O 1
ATOM 579 N N . LEU A 1 76 ? -2.407 9.187 -7.976 1.00 92.38 76 LEU A N 1
ATOM 580 C CA . LEU A 1 76 ? -2.140 9.292 -6.549 1.00 92.38 76 LEU A CA 1
ATOM 581 C C . LEU A 1 76 ? -1.927 10.744 -6.139 1.00 92.38 76 LEU A C 1
ATOM 583 O O . LEU A 1 76 ? -1.312 11.529 -6.856 1.00 92.38 76 LEU A O 1
ATOM 587 N N . LYS A 1 77 ? -2.407 11.089 -4.946 1.00 89.81 77 LYS A N 1
ATOM 588 C CA . LYS A 1 77 ? -2.127 12.362 -4.283 1.00 89.81 77 LYS A CA 1
ATOM 589 C C . LYS A 1 77 ? -1.467 12.075 -2.944 1.00 89.81 77 LYS A C 1
ATOM 591 O O . LYS A 1 77 ? -2.086 11.477 -2.060 1.00 89.81 77 LYS A O 1
ATOM 596 N N . TRP A 1 78 ? -0.222 12.517 -2.777 1.00 86.81 78 TRP A N 1
ATOM 597 C CA . TRP A 1 78 ? 0.408 12.517 -1.460 1.00 86.81 78 TRP A CA 1
ATOM 598 C C . TRP A 1 78 ? -0.323 13.500 -0.544 1.00 86.81 78 TRP A C 1
ATOM 600 O O . TRP A 1 78 ? -0.630 14.627 -0.933 1.00 86.81 78 TRP A O 1
ATOM 610 N N . HIS A 1 79 ? -0.613 13.053 0.671 1.00 78.88 79 HIS A N 1
ATOM 611 C CA . HIS A 1 79 ? -1.268 13.851 1.686 1.00 78.88 79 HIS A CA 1
ATOM 612 C C . HIS A 1 79 ? -0.332 14.092 2.876 1.00 78.88 79 HIS A C 1
ATOM 614 O O . HIS A 1 79 ? 0.163 13.145 3.499 1.00 78.88 79 HIS A O 1
ATOM 620 N N . ASP A 1 80 ? -0.098 15.367 3.193 1.00 71.62 80 ASP A N 1
ATOM 621 C CA . ASP A 1 80 ? 0.686 15.803 4.349 1.00 71.62 80 ASP A CA 1
ATOM 622 C C . ASP A 1 80 ? -0.238 16.023 5.556 1.00 71.62 80 ASP A C 1
ATOM 624 O O . ASP A 1 80 ? -1.274 16.670 5.460 1.00 71.62 80 ASP A O 1
ATOM 628 N N . GLN A 1 81 ? 0.145 15.503 6.718 1.00 61.44 81 GLN A N 1
ATOM 629 C CA . GLN A 1 81 ? -0.642 15.568 7.957 1.00 61.44 81 GLN A CA 1
ATOM 630 C C . GLN A 1 81 ? -0.769 16.989 8.521 1.00 61.44 81 GLN A C 1
ATOM 632 O O . GLN A 1 81 ? -1.644 17.274 9.342 1.00 61.44 81 GLN A O 1
ATOM 637 N N . ARG A 1 82 ? 0.142 17.881 8.121 1.00 63.38 82 ARG A N 1
ATOM 638 C CA . ARG A 1 82 ? 0.096 19.303 8.476 1.00 63.38 82 ARG A CA 1
ATOM 639 C C . ARG A 1 82 ? -1.011 20.030 7.724 1.00 63.38 82 ARG A C 1
ATOM 641 O O . ARG A 1 82 ? -1.376 21.140 8.111 1.00 63.38 82 ARG A O 1
ATOM 648 N N . ASP A 1 83 ? -1.545 19.412 6.676 1.00 64.81 83 ASP A N 1
ATOM 649 C CA . ASP A 1 83 ? -2.616 19.990 5.900 1.00 64.81 83 ASP A CA 1
ATOM 650 C C . ASP A 1 83 ? -3.925 19.971 6.699 1.00 64.81 83 ASP A C 1
ATOM 652 O O . ASP A 1 83 ? -4.498 18.931 7.039 1.00 64.81 83 ASP A O 1
ATOM 656 N N . SER A 1 84 ? -4.418 21.170 7.011 1.00 60.78 84 SER A N 1
ATOM 657 C CA . SER A 1 84 ? -5.711 21.359 7.669 1.00 60.78 84 SER A CA 1
ATOM 658 C C . SER A 1 84 ? -6.881 20.787 6.856 1.00 60.78 84 SER A C 1
ATOM 660 O O . SER A 1 84 ? -7.955 20.558 7.418 1.00 60.78 84 SER A O 1
ATOM 662 N N . GLU A 1 85 ? -6.677 20.527 5.562 1.00 60.78 85 GLU A N 1
ATOM 663 C CA . GLU A 1 85 ? -7.631 19.889 4.661 1.00 60.78 85 GLU A CA 1
ATOM 664 C C . GLU A 1 85 ? -7.860 18.404 5.005 1.00 60.78 85 GLU A C 1
ATOM 666 O O . GLU A 1 85 ? -8.994 17.934 4.895 1.00 60.78 85 GLU A O 1
ATOM 671 N N . PHE A 1 86 ? -6.867 17.691 5.568 1.00 60.16 86 PHE A N 1
ATOM 672 C CA . PHE A 1 86 ? -7.045 16.314 6.072 1.00 60.16 86 PHE A CA 1
ATOM 673 C C . PHE A 1 86 ? -8.134 16.238 7.145 1.00 60.16 86 PHE A C 1
ATOM 675 O O . PHE A 1 86 ? -8.990 15.353 7.166 1.00 60.16 86 PHE A O 1
ATOM 682 N N . LYS A 1 87 ? -8.134 17.223 8.053 1.00 59.00 87 LYS A N 1
ATOM 683 C CA . LYS A 1 87 ? -9.109 17.309 9.147 1.00 59.00 87 LYS A CA 1
ATOM 684 C C . LYS A 1 87 ? -10.513 17.651 8.646 1.00 59.00 87 LYS A C 1
ATOM 686 O O . LYS A 1 87 ? -11.472 17.378 9.361 1.00 59.00 87 LYS A O 1
ATOM 691 N N . LYS A 1 88 ? -10.638 18.203 7.436 1.00 62.03 88 LYS A N 1
ATOM 692 C CA . LYS A 1 88 ? -11.894 18.656 6.817 1.00 62.03 88 LYS A CA 1
ATOM 693 C C . LYS A 1 88 ? -12.434 17.690 5.739 1.00 62.03 88 LYS A C 1
ATOM 695 O O . LYS A 1 88 ? -13.489 17.957 5.185 1.00 62.03 88 LYS A O 1
ATOM 700 N N . SER A 1 89 ? -11.721 16.599 5.442 1.00 60.66 89 SER A N 1
ATOM 701 C CA . SER A 1 89 ? -11.592 15.960 4.117 1.00 60.66 89 SER A CA 1
ATOM 702 C C . SER A 1 89 ? -12.865 15.540 3.338 1.00 60.66 89 SER A C 1
ATOM 704 O O . SER A 1 89 ? -13.442 14.489 3.624 1.00 60.66 89 SER A O 1
ATOM 706 N N . PRO A 1 90 ? -13.168 16.209 2.212 1.00 57.75 90 PRO A N 1
ATOM 707 C CA . PRO A 1 90 ? -13.912 15.644 1.072 1.00 57.75 90 PRO A CA 1
ATOM 708 C C . PRO A 1 90 ? -13.086 14.679 0.179 1.00 57.75 90 PRO A C 1
ATOM 710 O O . PRO A 1 90 ? -13.607 14.092 -0.766 1.00 57.75 90 PRO A O 1
ATOM 713 N N . GLY A 1 91 ? -11.783 14.504 0.440 1.00 63.50 91 GLY A N 1
ATOM 714 C CA . GLY A 1 91 ? -10.906 13.624 -0.355 1.00 63.50 91 GLY A CA 1
ATOM 715 C C . GLY A 1 91 ? -11.014 12.129 -0.024 1.00 63.50 91 GLY A C 1
ATOM 716 O O . GLY A 1 91 ? -10.845 11.299 -0.908 1.00 63.50 91 GLY A O 1
ATOM 717 N N . LEU A 1 92 ? -11.324 11.772 1.228 1.00 73.88 92 LEU A N 1
ATOM 718 C CA . LEU A 1 92 ? -11.508 10.367 1.628 1.00 73.88 92 LEU A CA 1
ATOM 719 C C . LEU A 1 92 ? -12.819 9.778 1.098 1.00 73.88 92 LEU A C 1
ATOM 721 O O . LEU A 1 92 ? -12.897 8.582 0.847 1.00 73.88 92 LEU A O 1
ATOM 725 N N . THR A 1 93 ? -13.840 10.616 0.917 1.00 74.56 93 THR A N 1
ATOM 726 C CA . THR A 1 93 ? -15.134 10.187 0.373 1.00 74.56 93 THR A CA 1
ATOM 727 C C . THR A 1 93 ? -15.068 9.906 -1.128 1.00 74.56 93 THR A C 1
ATOM 729 O O . THR A 1 93 ? -15.919 9.190 -1.648 1.00 74.56 93 THR A O 1
ATOM 732 N N . SER A 1 94 ? -14.077 10.468 -1.827 1.00 82.62 94 SER A N 1
ATOM 733 C CA . SER A 1 94 ? -13.914 10.362 -3.281 1.00 82.62 94 SER A CA 1
ATOM 734 C C . SER A 1 94 ? -12.774 9.440 -3.718 1.00 82.62 94 SER A C 1
ATOM 736 O O . SER A 1 94 ? -12.742 9.057 -4.885 1.00 82.62 94 SER A O 1
ATOM 738 N N . CYS A 1 95 ? -11.851 9.063 -2.825 1.00 87.81 95 CYS A N 1
ATOM 739 C CA . CYS A 1 95 ? -10.763 8.155 -3.178 1.00 87.81 95 CYS A CA 1
ATOM 740 C C . CYS A 1 95 ? -11.222 6.689 -3.228 1.00 87.81 95 CYS A C 1
ATOM 742 O O . CYS A 1 95 ? -12.080 6.239 -2.469 1.00 87.81 95 CYS A O 1
ATOM 744 N N . ASN A 1 96 ? -10.612 5.916 -4.125 1.00 87.06 96 ASN A N 1
ATOM 745 C CA . ASN A 1 96 ? -10.872 4.487 -4.292 1.00 87.06 96 ASN A CA 1
ATOM 746 C C . ASN A 1 96 ? -9.984 3.611 -3.399 1.00 87.06 96 ASN A C 1
ATOM 748 O O . ASN A 1 96 ? -10.244 2.418 -3.240 1.00 87.06 96 ASN A O 1
ATOM 752 N N . GLY A 1 97 ? -8.933 4.187 -2.824 1.00 93.62 97 GLY A N 1
ATOM 753 C CA . GLY A 1 97 ? -8.009 3.493 -1.944 1.00 93.62 97 GLY A CA 1
ATOM 754 C C . GLY A 1 97 ? -7.009 4.440 -1.300 1.00 93.62 97 GLY A C 1
ATOM 755 O O . GLY A 1 97 ? -6.916 5.621 -1.641 1.00 93.62 97 GLY A O 1
ATOM 756 N N . VAL A 1 98 ? -6.254 3.903 -0.354 1.00 94.75 98 VAL A N 1
ATOM 757 C CA . VAL A 1 98 ? -5.185 4.602 0.347 1.00 94.75 98 VAL A CA 1
ATOM 758 C C . VAL A 1 98 ? -3.972 3.688 0.394 1.00 94.75 98 VAL A C 1
ATOM 760 O O . VAL A 1 98 ? -4.075 2.532 0.790 1.00 94.75 98 VAL A O 1
ATOM 763 N N . VAL A 1 99 ? -2.810 4.206 0.019 1.00 95.75 99 VAL A N 1
ATOM 764 C CA . VAL A 1 99 ? -1.524 3.544 0.241 1.00 95.75 99 VAL A CA 1
ATOM 765 C C . VAL A 1 99 ? -0.821 4.249 1.387 1.00 95.75 99 VAL A C 1
ATOM 767 O O . VAL A 1 99 ? -0.754 5.478 1.436 1.00 95.75 99 VAL A O 1
ATOM 770 N N . VAL A 1 100 ? -0.295 3.474 2.327 1.00 93.38 100 VAL A N 1
ATOM 771 C CA . VAL A 1 100 ? 0.413 3.993 3.494 1.00 93.38 100 VAL A CA 1
ATOM 772 C C . VAL A 1 100 ? 1.841 3.476 3.487 1.00 93.38 100 VAL A C 1
ATOM 774 O O . VAL A 1 100 ? 2.097 2.306 3.218 1.00 93.38 100 VAL A O 1
ATOM 777 N N . ASN A 1 101 ? 2.776 4.364 3.809 1.00 92.19 101 ASN A N 1
ATOM 778 C CA . ASN A 1 101 ? 4.179 4.045 3.996 1.00 92.19 101 ASN A CA 1
ATOM 779 C C . ASN A 1 101 ? 4.599 4.399 5.423 1.00 92.19 101 ASN A C 1
ATOM 781 O O . ASN A 1 101 ? 4.666 5.585 5.763 1.00 92.19 101 ASN A O 1
ATOM 785 N N . ILE A 1 102 ? 4.929 3.410 6.249 1.00 89.12 102 ILE A N 1
ATOM 786 C CA . ILE A 1 102 ? 5.282 3.596 7.668 1.00 89.12 102 ILE A CA 1
ATOM 787 C C . ILE A 1 102 ? 6.725 3.194 7.963 1.00 89.12 102 ILE A C 1
ATOM 789 O O . ILE A 1 102 ? 7.284 2.305 7.321 1.00 89.12 102 ILE A O 1
ATOM 793 N N . LYS A 1 103 ? 7.344 3.833 8.961 1.00 83.19 103 LYS A N 1
ATOM 794 C CA . LYS A 1 103 ? 8.614 3.342 9.513 1.00 83.19 103 LYS A CA 1
ATOM 795 C C . LYS A 1 103 ? 8.367 2.144 10.439 1.00 83.19 103 LYS A C 1
ATOM 797 O O . LYS A 1 103 ? 7.328 2.100 11.099 1.00 83.19 103 LYS A O 1
ATOM 802 N N . PRO A 1 104 ? 9.317 1.198 10.538 1.00 73.75 104 PRO A N 1
ATOM 803 C CA . PRO A 1 104 ? 9.264 0.156 11.556 1.00 73.75 104 PRO A CA 1
ATOM 804 C C . PRO A 1 104 ? 9.181 0.773 12.963 1.00 73.75 104 PRO A C 1
ATOM 806 O O . PRO A 1 104 ? 9.876 1.760 13.231 1.00 73.75 104 PRO A O 1
ATOM 809 N N . PRO A 1 105 ? 8.375 0.211 13.879 1.00 70.44 105 PRO A N 1
ATOM 810 C CA . PRO A 1 105 ? 8.309 0.704 15.248 1.00 70.44 105 PRO A CA 1
ATOM 811 C C . PRO A 1 105 ? 9.613 0.409 16.007 1.00 70.44 105 PRO A C 1
ATOM 813 O O . PRO A 1 105 ? 10.150 -0.695 15.945 1.00 70.44 105 PRO A O 1
ATOM 816 N N . GLY A 1 106 ? 10.091 1.388 16.780 1.00 66.44 106 GLY A N 1
ATOM 817 C CA . GLY A 1 106 ? 11.257 1.247 17.660 1.00 66.44 106 GLY A CA 1
ATOM 818 C C . GLY A 1 106 ? 12.587 1.711 17.048 1.00 66.44 106 GLY A C 1
ATOM 819 O O . GLY A 1 106 ? 12.856 1.549 15.861 1.00 66.44 106 GLY A O 1
ATOM 820 N N . ARG A 1 107 ? 13.457 2.289 17.892 1.00 59.34 107 ARG A N 1
ATOM 821 C CA . ARG A 1 107 ? 14.714 2.949 17.473 1.00 59.34 107 ARG A CA 1
ATOM 822 C C . ARG A 1 107 ? 15.692 2.018 16.746 1.00 59.34 107 ARG A C 1
ATOM 824 O O . ARG A 1 107 ? 16.348 2.451 15.808 1.00 59.34 107 ARG A O 1
ATOM 831 N N . PHE A 1 108 ? 15.766 0.751 17.153 1.00 55.12 108 PHE A N 1
ATOM 832 C CA . PHE A 1 108 ? 16.651 -0.242 16.533 1.00 55.12 108 PHE A CA 1
ATOM 833 C C . PHE A 1 108 ? 16.116 -0.751 15.189 1.00 55.12 108 PHE A C 1
ATOM 835 O O . PHE A 1 108 ? 16.880 -0.889 14.238 1.00 55.12 108 PHE A O 1
ATOM 842 N N . ALA A 1 109 ? 14.801 -0.960 15.078 1.00 61.56 109 ALA A N 1
ATOM 843 C CA . ALA A 1 109 ? 14.174 -1.367 13.824 1.00 61.56 109 ALA A CA 1
ATOM 844 C C . ALA A 1 109 ? 14.208 -0.240 12.780 1.00 61.56 109 ALA A C 1
ATOM 846 O O . ALA A 1 109 ? 14.354 -0.520 11.599 1.00 61.56 109 ALA A O 1
ATOM 847 N N . ALA A 1 110 ? 14.150 1.028 13.198 1.00 60.81 110 ALA A N 1
ATOM 848 C CA . ALA A 1 110 ? 14.298 2.173 12.298 1.00 60.81 110 ALA A CA 1
ATOM 849 C C . ALA A 1 110 ? 15.718 2.329 11.715 1.00 60.81 110 ALA A C 1
ATOM 851 O O . ALA A 1 110 ? 15.866 2.949 10.666 1.00 60.81 110 ALA A O 1
ATOM 852 N N . LEU A 1 111 ? 16.750 1.793 12.383 1.00 58.34 111 LEU A N 1
ATOM 853 C CA . LEU A 1 111 ? 18.141 1.868 11.918 1.00 58.34 111 LEU A CA 1
ATOM 854 C C . LEU A 1 111 ? 18.492 0.762 10.906 1.00 58.34 111 LEU A C 1
ATOM 856 O O . LEU A 1 111 ? 19.387 0.942 10.089 1.00 58.34 111 LEU A O 1
ATOM 860 N N . LEU A 1 112 ? 17.804 -0.382 10.987 1.00 56.69 112 LEU A N 1
ATOM 861 C CA . LEU A 1 112 ? 18.079 -1.581 10.183 1.00 56.69 112 LEU A CA 1
ATOM 862 C C . LEU A 1 112 ? 16.969 -1.911 9.175 1.00 56.69 112 LEU A C 1
ATOM 864 O O . LEU A 1 112 ? 17.194 -2.659 8.228 1.00 56.69 112 LEU A O 1
ATOM 868 N N . GLY A 1 113 ? 15.755 -1.413 9.400 1.00 59.12 113 GLY A N 1
ATOM 869 C CA . GLY A 1 113 ? 14.562 -1.781 8.649 1.00 59.12 113 GLY A CA 1
ATOM 870 C C . GLY A 1 113 ? 14.210 -0.768 7.568 1.00 59.12 113 GLY A C 1
ATOM 871 O O . GLY A 1 113 ? 14.179 0.441 7.803 1.00 59.12 113 GLY A O 1
ATOM 872 N N . SER A 1 114 ? 13.877 -1.281 6.384 1.00 74.44 114 SER A N 1
ATOM 873 C CA . SER A 1 114 ? 13.212 -0.505 5.341 1.00 74.44 114 SER A CA 1
ATOM 874 C C . SER A 1 114 ? 11.814 -0.086 5.804 1.00 74.44 114 SER A C 1
ATOM 876 O O . SER A 1 114 ? 11.207 -0.702 6.688 1.00 74.44 114 SER A O 1
ATOM 878 N N . ARG A 1 115 ? 11.284 0.984 5.209 1.00 85.69 115 ARG A N 1
ATOM 879 C CA . ARG A 1 115 ? 9.886 1.353 5.436 1.00 85.69 115 ARG A CA 1
ATOM 880 C C . ARG A 1 115 ? 8.951 0.262 4.897 1.00 85.69 115 ARG A C 1
ATOM 882 O O . ARG A 1 115 ? 9.343 -0.531 4.044 1.00 85.69 115 ARG A O 1
ATOM 889 N N . HIS A 1 116 ? 7.729 0.226 5.415 1.00 90.25 116 HIS A N 1
ATOM 890 C CA . HIS A 1 116 ? 6.711 -0.757 5.057 1.00 90.25 116 HIS A CA 1
ATOM 891 C C . HIS A 1 116 ? 5.563 -0.095 4.307 1.00 90.25 116 HIS A C 1
ATOM 893 O O . HIS A 1 116 ? 4.996 0.885 4.796 1.00 90.25 116 HIS A O 1
ATOM 899 N N . TRP A 1 117 ? 5.224 -0.654 3.150 1.00 93.75 117 TRP A N 1
ATOM 900 C CA . TRP A 1 117 ? 4.067 -0.265 2.355 1.00 93.75 117 TRP A CA 1
ATOM 901 C C . TRP A 1 117 ? 2.883 -1.181 2.666 1.00 93.75 117 TRP A C 1
ATOM 903 O O . TRP A 1 117 ? 3.067 -2.388 2.817 1.00 93.75 117 TRP A O 1
ATOM 913 N N . PHE A 1 118 ? 1.680 -0.615 2.745 1.00 95.50 118 PHE A N 1
ATOM 914 C CA . PHE A 1 118 ? 0.438 -1.385 2.737 1.00 95.50 118 PHE A CA 1
ATOM 915 C C . PHE A 1 118 ? -0.725 -0.595 2.138 1.00 95.50 118 PHE A C 1
ATOM 917 O O . PHE A 1 118 ? -0.701 0.639 2.082 1.00 95.50 118 PHE A O 1
ATOM 924 N N . ALA A 1 119 ? -1.755 -1.321 1.702 1.00 97.12 119 ALA A N 1
ATOM 925 C CA . ALA A 1 119 ? -2.963 -0.759 1.118 1.00 97.12 119 ALA A CA 1
ATOM 926 C C . ALA A 1 119 ? -4.136 -0.777 2.103 1.00 97.12 119 ALA A C 1
ATOM 928 O O . ALA A 1 119 ? -4.282 -1.680 2.927 1.00 97.12 119 ALA A O 1
ATOM 929 N N . ILE A 1 120 ? -5.010 0.210 1.954 1.00 96.75 120 ILE A N 1
ATOM 930 C CA . ILE A 1 120 ? -6.355 0.238 2.511 1.00 96.75 120 ILE A CA 1
ATOM 931 C C . ILE A 1 120 ? -7.311 0.472 1.345 1.00 96.75 120 ILE A C 1
ATOM 933 O O . ILE A 1 120 ? -7.098 1.389 0.549 1.00 96.75 120 ILE A O 1
ATOM 937 N N . LYS A 1 121 ? -8.369 -0.329 1.224 1.00 95.62 121 LYS A N 1
ATOM 938 C CA . LYS A 1 121 ? -9.328 -0.198 0.119 1.00 95.62 121 LYS A CA 1
ATOM 939 C C . LYS A 1 121 ? -10.767 -0.263 0.597 1.00 95.62 121 LYS A C 1
ATOM 941 O O . LYS A 1 121 ? -11.083 -1.038 1.498 1.00 95.62 121 LYS A O 1
ATOM 946 N N . LYS A 1 122 ? -11.626 0.552 -0.025 1.00 92.50 122 LYS A N 1
ATOM 947 C CA . LYS A 1 122 ? -13.074 0.497 0.167 1.00 92.50 122 LYS A CA 1
ATOM 948 C C . LYS A 1 122 ? -13.638 -0.562 -0.768 1.00 92.50 122 LYS A C 1
ATOM 950 O O . LYS A 1 122 ? -13.556 -0.416 -1.987 1.00 92.50 122 LYS A O 1
ATOM 955 N N . LEU A 1 123 ? -14.179 -1.630 -0.200 1.00 91.62 123 LEU A N 1
ATOM 956 C CA . LEU A 1 123 ? -14.783 -2.746 -0.922 1.00 91.62 123 LEU A CA 1
ATOM 957 C C . LEU A 1 123 ? -16.208 -2.896 -0.407 1.00 91.62 123 LEU A C 1
ATOM 959 O O . LEU A 1 123 ? -16.418 -3.003 0.797 1.00 91.62 123 LEU A O 1
ATOM 963 N N . GLU A 1 124 ? -17.182 -2.806 -1.313 1.00 89.25 124 GLU A N 1
ATOM 964 C CA . GLU A 1 124 ? -18.614 -2.856 -0.972 1.00 89.25 124 GLU A CA 1
ATOM 965 C C . GLU A 1 124 ? -19.013 -1.862 0.143 1.00 89.25 124 GLU A C 1
ATOM 967 O O . GLU A 1 124 ? -19.855 -2.137 0.991 1.00 89.25 124 GLU A O 1
ATOM 972 N N . GLY A 1 125 ? -18.385 -0.681 0.151 1.00 88.31 125 GLY A N 1
ATOM 973 C CA . GLY A 1 125 ? -18.663 0.379 1.124 1.00 88.31 125 GLY A CA 1
ATOM 974 C C . GLY A 1 125 ? -17.907 0.273 2.453 1.00 88.31 125 GLY A C 1
ATOM 975 O O . GLY A 1 125 ? -17.973 1.221 3.229 1.00 88.31 125 GLY A O 1
ATOM 976 N N . VAL A 1 126 ? -17.149 -0.802 2.683 1.00 91.56 126 VAL A N 1
ATOM 977 C CA . VAL A 1 126 ? -16.387 -1.050 3.919 1.00 91.56 126 VAL A CA 1
ATOM 978 C C . VAL A 1 126 ? -14.895 -0.856 3.672 1.00 91.56 126 VAL A C 1
ATOM 980 O O . VAL A 1 126 ? -14.372 -1.294 2.644 1.00 91.56 126 VAL A O 1
ATOM 983 N N . TRP A 1 127 ? -14.190 -0.218 4.606 1.00 94.38 127 TRP A N 1
ATOM 984 C CA . TRP A 1 127 ? -12.739 -0.053 4.506 1.00 94.38 127 TRP A CA 1
ATOM 985 C C . TRP A 1 127 ? -11.997 -1.251 5.093 1.00 94.38 127 TRP A C 1
ATOM 987 O O . TRP A 1 127 ? -12.188 -1.623 6.253 1.00 94.38 127 TRP A O 1
ATOM 997 N N . TYR A 1 128 ? -11.081 -1.815 4.309 1.00 95.75 128 TYR A N 1
ATOM 998 C CA . TYR A 1 128 ? -10.238 -2.935 4.716 1.00 95.75 128 TYR A CA 1
ATOM 999 C C . TYR A 1 128 ? -8.768 -2.540 4.763 1.00 95.75 128 TYR A C 1
ATOM 1001 O O . TYR A 1 128 ? -8.246 -1.983 3.801 1.00 95.75 128 TYR A O 1
ATOM 1009 N N . ASN A 1 129 ? -8.096 -2.883 5.860 1.00 96.69 129 ASN A N 1
ATOM 1010 C CA . ASN A 1 129 ? -6.648 -2.971 5.943 1.00 96.69 129 ASN A CA 1
ATOM 1011 C C . ASN A 1 129 ? -6.188 -4.233 5.204 1.00 96.69 129 ASN A C 1
ATOM 1013 O O . ASN A 1 129 ? -6.509 -5.349 5.622 1.00 96.69 129 ASN A O 1
ATOM 1017 N N . LEU A 1 130 ? -5.426 -4.030 4.135 1.00 97.00 130 LEU A N 1
ATOM 1018 C CA . LEU A 1 130 ? -4.867 -5.074 3.286 1.00 97.00 130 LEU A CA 1
ATOM 1019 C C . LEU A 1 130 ? -3.341 -5.146 3.424 1.00 97.00 130 LEU A C 1
ATOM 1021 O O . LEU A 1 130 ? -2.624 -5.435 2.464 1.00 97.00 130 LEU A O 1
ATOM 1025 N N . ASP A 1 131 ? -2.826 -4.849 4.618 1.00 95.56 131 ASP A N 1
ATOM 1026 C CA . ASP A 1 131 ? -1.424 -5.066 4.950 1.00 95.56 131 ASP A CA 1
ATOM 1027 C C . ASP A 1 131 ? -1.050 -6.531 4.735 1.00 95.56 131 ASP A C 1
ATOM 1029 O O . ASP A 1 131 ? -1.587 -7.439 5.368 1.00 95.56 131 ASP A O 1
ATOM 1033 N N . SER A 1 132 ? -0.086 -6.749 3.847 1.00 93.88 132 SER A N 1
ATOM 1034 C CA . SER A 1 132 ? 0.437 -8.057 3.478 1.00 93.88 132 SER A CA 1
ATOM 1035 C C . SER A 1 132 ? 1.096 -8.799 4.650 1.00 93.88 132 SER A C 1
ATOM 1037 O O . SER A 1 132 ? 1.365 -9.993 4.545 1.00 93.88 132 SER A O 1
ATOM 1039 N N . LYS A 1 133 ? 1.371 -8.136 5.782 1.00 92.88 133 LYS A N 1
ATOM 1040 C CA . LYS A 1 133 ? 1.792 -8.786 7.041 1.00 92.88 133 LYS A CA 1
ATOM 1041 C C . LYS A 1 133 ? 0.639 -9.412 7.823 1.00 92.88 133 LYS A C 1
ATOM 1043 O O . LYS A 1 133 ? 0.889 -10.179 8.753 1.00 92.88 133 LYS A O 1
ATOM 1048 N N . LEU A 1 134 ? -0.607 -9.070 7.504 1.00 93.06 134 LEU A N 1
ATOM 1049 C CA . LEU A 1 134 ? -1.780 -9.680 8.117 1.00 93.06 134 LEU A CA 1
ATOM 1050 C C . LEU A 1 134 ? -2.083 -11.024 7.444 1.00 93.06 134 LEU A C 1
ATOM 1052 O O . LEU A 1 134 ? -1.975 -11.126 6.222 1.00 93.06 134 LEU A O 1
ATOM 1056 N N . PRO A 1 135 ? -2.534 -12.033 8.210 1.00 92.88 135 PRO A N 1
ATOM 1057 C CA . PRO A 1 135 ? -2.929 -13.321 7.642 1.00 92.88 135 PRO A CA 1
ATOM 1058 C C . PRO A 1 135 ? -4.199 -13.231 6.779 1.00 92.88 135 PRO A C 1
ATOM 1060 O O . PRO A 1 135 ? -4.458 -14.131 5.992 1.00 92.88 135 PRO A O 1
ATOM 1063 N N . ALA A 1 136 ? -4.998 -12.173 6.947 1.00 93.81 136 ALA A N 1
ATOM 1064 C CA . ALA A 1 136 ? -6.212 -11.905 6.185 1.00 93.81 136 ALA A CA 1
ATOM 1065 C C . ALA A 1 136 ? -6.570 -10.405 6.257 1.00 93.81 136 ALA A C 1
ATOM 1067 O O . ALA A 1 136 ? -6.146 -9.735 7.212 1.00 93.81 136 ALA A O 1
ATOM 1068 N N . PRO A 1 137 ? -7.385 -9.889 5.315 1.00 95.88 137 PRO A N 1
ATOM 1069 C CA . PRO A 1 137 ? -7.950 -8.544 5.377 1.00 95.88 137 PRO A CA 1
ATOM 1070 C C . PRO A 1 137 ? -8.659 -8.271 6.703 1.00 95.88 137 PRO A C 1
ATOM 1072 O O . PRO A 1 137 ? -9.428 -9.103 7.188 1.00 95.88 137 PRO A O 1
ATOM 1075 N N . LYS A 1 138 ? -8.443 -7.084 7.274 1.00 95.44 138 LYS A N 1
ATOM 1076 C CA . LYS A 1 138 ? -9.120 -6.651 8.507 1.00 95.44 138 LYS A CA 1
ATOM 1077 C C . LYS A 1 138 ? -9.951 -5.410 8.261 1.00 95.44 138 LYS A C 1
ATOM 1079 O O . LYS A 1 138 ? -9.471 -4.476 7.628 1.00 95.44 138 LYS A O 1
ATOM 1084 N N . ARG A 1 139 ? -11.172 -5.368 8.790 1.00 95.38 139 ARG A N 1
ATOM 1085 C CA . ARG A 1 139 ? -11.998 -4.160 8.718 1.00 95.38 139 ARG A CA 1
ATOM 1086 C C . ARG A 1 139 ? -11.364 -3.047 9.535 1.00 95.38 139 ARG A C 1
ATOM 1088 O O . ARG A 1 139 ? -10.876 -3.272 10.640 1.00 95.38 139 ARG A O 1
ATOM 1095 N N . ILE A 1 140 ? -11.376 -1.840 8.988 1.00 94.19 140 ILE A N 1
ATOM 1096 C CA . ILE A 1 140 ? -10.838 -0.666 9.671 1.00 94.19 140 ILE A CA 1
ATOM 1097 C C . ILE A 1 140 ? -11.744 -0.243 10.830 1.00 94.19 140 ILE A C 1
ATOM 1099 O O . ILE A 1 140 ? -11.232 0.203 11.851 1.00 94.19 140 ILE A O 1
ATOM 1103 N N . SER A 1 141 ? -13.060 -0.444 10.734 1.00 90.44 141 SER A N 1
ATOM 1104 C CA . SER A 1 141 ? -14.012 -0.172 11.823 1.00 90.44 141 SER A CA 1
ATOM 1105 C C . SER A 1 141 ? -13.776 -1.005 13.088 1.00 90.44 141 SER A C 1
ATOM 1107 O O . SER A 1 141 ? -14.162 -0.591 14.177 1.00 90.44 141 SER A O 1
ATOM 1109 N N . GLU A 1 142 ? -13.066 -2.131 12.989 1.00 90.00 142 GLU A N 1
ATOM 1110 C CA . GLU A 1 142 ? -12.657 -2.942 14.145 1.00 90.00 142 GLU A CA 1
ATOM 1111 C C . GLU A 1 142 ? -11.389 -2.405 14.837 1.00 90.00 142 GLU A C 1
ATOM 1113 O O . GLU A 1 142 ? -10.988 -2.903 15.893 1.00 90.00 142 GLU A O 1
ATOM 1118 N N . PHE A 1 143 ? -10.725 -1.397 14.261 1.00 86.81 143 PHE A N 1
ATOM 1119 C CA . PHE A 1 143 ? -9.531 -0.806 14.849 1.00 86.81 143 PHE A CA 1
ATOM 1120 C C . PHE A 1 143 ? -9.866 -0.017 16.115 1.00 86.81 143 PHE A C 1
ATOM 1122 O O . PHE A 1 143 ? -10.570 0.992 16.088 1.00 86.81 143 PHE A O 1
ATOM 1129 N N . VAL A 1 144 ? -9.257 -0.426 17.225 1.00 80.56 144 VAL A N 1
ATOM 1130 C CA . VAL A 1 144 ? -9.302 0.316 18.483 1.00 80.56 144 VAL A CA 1
ATOM 1131 C C . VAL A 1 144 ? -7.967 1.045 18.658 1.00 80.56 144 VAL A C 1
ATOM 1133 O O . VAL A 1 144 ? -6.942 0.378 18.837 1.00 80.56 144 VAL A O 1
ATOM 1136 N N . PRO A 1 145 ? -7.934 2.392 18.621 1.00 72.31 145 PRO A N 1
ATOM 1137 C CA . PRO A 1 145 ? -6.700 3.126 18.856 1.00 72.31 145 PRO A CA 1
ATOM 1138 C C . PRO A 1 145 ? -6.175 2.849 20.275 1.00 72.31 145 PRO A C 1
ATOM 1140 O O . PRO A 1 145 ? -6.974 2.669 21.203 1.00 72.31 145 PRO A O 1
ATOM 1143 N N . PRO A 1 146 ? -4.845 2.843 20.489 1.00 68.62 146 PRO A N 1
ATOM 1144 C CA . PRO A 1 146 ? -4.278 2.726 21.826 1.00 68.62 146 PRO A CA 1
ATOM 1145 C C . PRO A 1 146 ? -4.890 3.784 22.746 1.00 68.62 146 PRO A C 1
ATOM 1147 O O . PRO A 1 146 ? -4.993 4.954 22.366 1.00 68.62 146 PRO A O 1
ATOM 1150 N N . LYS A 1 147 ? -5.298 3.393 23.961 1.00 62.75 147 LYS A N 1
ATOM 1151 C CA . LYS A 1 147 ? -5.801 4.350 24.954 1.00 62.75 147 LYS A CA 1
ATOM 1152 C C . LYS A 1 147 ? -4.706 5.384 25.209 1.00 62.75 147 LYS A C 1
ATOM 1154 O O . LYS A 1 147 ? -3.691 5.074 25.829 1.00 62.75 147 LYS A O 1
ATOM 1159 N N . VAL A 1 148 ? -4.909 6.612 24.732 1.00 56.19 148 VAL A N 1
ATOM 1160 C CA . VAL A 1 148 ? -4.098 7.756 25.155 1.00 56.19 148 VAL A CA 1
ATOM 1161 C C . VAL A 1 148 ? -4.273 7.835 26.661 1.00 56.19 148 VAL A C 1
ATOM 1163 O O . VAL A 1 148 ? -5.409 7.938 27.120 1.00 56.19 148 VAL A O 1
ATOM 1166 N N . GLY A 1 149 ? -3.176 7.711 27.413 1.00 44.44 149 GLY A N 1
ATOM 1167 C CA . GLY A 1 149 ? -3.196 7.762 28.870 1.00 44.44 149 GLY A CA 1
ATOM 1168 C C . GLY A 1 149 ? -3.999 8.970 29.330 1.00 44.44 149 GLY A C 1
ATOM 1169 O O . GLY A 1 149 ? -3.540 10.106 29.238 1.00 44.44 149 GLY A O 1
ATOM 1170 N N . SER A 1 150 ? -5.230 8.725 29.771 1.00 43.84 150 SER A N 1
ATOM 1171 C CA . SER A 1 150 ? -6.023 9.725 30.454 1.00 43.84 150 SER A CA 1
ATOM 1172 C C . SER A 1 150 ? -5.299 9.971 31.766 1.00 43.84 150 SER A C 1
ATOM 1174 O O . SER A 1 150 ? -5.266 9.095 32.628 1.00 43.84 150 SER A O 1
ATOM 1176 N N . SER A 1 151 ? -4.685 11.144 31.906 1.00 38.91 151 SER A N 1
ATOM 1177 C CA . SER A 1 151 ? -4.442 11.692 33.233 1.00 38.91 151 SER A CA 1
ATOM 1178 C C . SER A 1 151 ? -5.809 11.771 33.902 1.00 38.91 151 SER A C 1
ATOM 1180 O O . SER A 1 151 ? -6.657 12.583 33.533 1.00 38.91 151 SER A O 1
ATOM 1182 N N . CYS A 1 152 ? -6.061 10.832 34.803 1.00 38.41 152 CYS A N 1
ATOM 1183 C CA . CYS A 1 152 ? -7.217 10.827 35.665 1.00 38.41 152 CYS A CA 1
ATOM 1184 C C . CYS A 1 152 ? -7.146 12.068 36.561 1.00 38.41 152 CYS A C 1
ATOM 1186 O O . CYS A 1 152 ? -6.414 12.096 37.543 1.00 38.41 152 CYS A O 1
ATOM 1188 N N . HIS A 1 153 ? -7.922 13.092 36.225 1.00 41.25 153 HIS A N 1
ATOM 1189 C CA . HIS A 1 153 ? -8.531 13.954 37.227 1.00 41.25 153 HIS A CA 1
ATOM 1190 C C . HIS A 1 153 ? -10.033 13.723 37.117 1.00 41.25 153 HIS A C 1
ATOM 1192 O O . HIS A 1 153 ? -10.643 13.970 36.079 1.00 41.25 153 HIS A O 1
ATOM 1198 N N . GLY A 1 154 ? -10.568 13.075 38.151 1.00 38.25 154 GLY A N 1
ATOM 1199 C CA . GLY A 1 154 ? -11.914 12.527 38.174 1.00 38.25 154 GLY A CA 1
ATOM 1200 C C . GLY A 1 154 ? -13.014 13.582 38.204 1.00 38.25 154 GLY A C 1
ATOM 1201 O O . GLY A 1 154 ? -12.812 14.717 38.625 1.00 38.25 154 GLY A O 1
ATOM 1202 N N . GLY A 1 155 ? -14.210 13.141 37.819 1.00 32.91 155 GLY A N 1
ATOM 1203 C CA . GLY A 1 155 ? -15.451 13.841 38.112 1.00 32.91 155 GLY A CA 1
ATOM 1204 C C . GLY A 1 155 ? -16.586 13.458 37.170 1.00 32.91 155 GLY A C 1
ATOM 1205 O O . GLY A 1 155 ? -16.551 13.807 35.998 1.00 32.91 155 GLY A O 1
ATOM 1206 N N . GLY A 1 156 ? -17.619 12.813 37.719 1.00 31.89 156 GLY A N 1
ATOM 1207 C CA . GLY A 1 156 ? -18.985 12.919 37.199 1.00 31.89 156 GLY A CA 1
ATOM 1208 C C . GLY A 1 156 ? -19.540 11.687 36.492 1.00 31.89 156 GLY A C 1
ATOM 1209 O O . GLY A 1 156 ? -19.294 11.462 35.314 1.00 31.89 156 GLY A O 1
ATOM 1210 N N . ALA A 1 157 ? -20.357 10.929 37.223 1.00 40.97 157 ALA A N 1
ATOM 1211 C CA . ALA A 1 157 ? -21.276 9.935 36.688 1.00 40.97 157 ALA A CA 1
ATOM 1212 C C . ALA A 1 157 ? -22.368 10.584 35.815 1.00 40.97 157 ALA A C 1
ATOM 1214 O O . ALA A 1 157 ? -22.855 11.669 36.124 1.00 40.97 157 ALA A O 1
ATOM 1215 N N . GLY A 1 158 ? -22.803 9.876 34.773 1.00 30.33 158 GLY A N 1
ATOM 1216 C CA . GLY A 1 158 ? -23.959 10.251 33.962 1.00 30.33 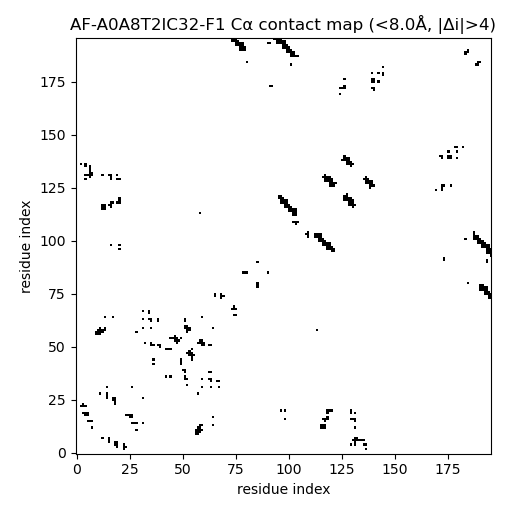158 GLY A CA 1
ATOM 1217 C C . GLY A 1 158 ? -24.237 9.199 32.896 1.00 30.33 158 GLY A C 1
ATOM 1218 O O . GLY A 1 158 ? -23.660 9.245 31.816 1.00 30.33 158 GLY A O 1
ATOM 1219 N N . GLY A 1 159 ? -25.082 8.218 33.220 1.00 38.91 159 GLY A N 1
ATOM 1220 C CA . GLY A 1 159 ? -25.596 7.264 32.242 1.00 38.91 159 GLY A CA 1
ATOM 1221 C C . GLY A 1 159 ? -26.579 7.935 31.287 1.00 38.91 159 GLY A C 1
ATOM 1222 O O . GLY A 1 159 ? -27.410 8.729 31.720 1.00 38.91 159 GLY A O 1
ATOM 1223 N N . VAL A 1 160 ? -26.508 7.589 30.001 1.00 34.66 160 VAL A N 1
ATOM 1224 C CA . VAL A 1 160 ? -27.561 7.871 29.020 1.00 34.66 160 VAL A CA 1
ATOM 1225 C C . VAL A 1 160 ? -27.699 6.675 28.084 1.00 34.66 160 VAL A C 1
ATOM 1227 O O . VAL A 1 160 ? -26.725 6.058 27.660 1.00 34.66 160 VAL A O 1
ATOM 1230 N N . SER A 1 161 ? -28.963 6.350 27.854 1.00 32.03 161 SER A N 1
ATOM 1231 C CA . SER A 1 161 ? -29.522 5.158 27.244 1.00 32.03 161 SER A CA 1
ATOM 1232 C C . SER A 1 161 ? -29.224 4.986 25.755 1.00 32.03 161 SER A C 1
ATOM 1234 O O . SER A 1 161 ? -29.107 5.950 25.002 1.00 32.03 161 SER A O 1
ATOM 1236 N N . ASN A 1 162 ? -29.252 3.720 25.331 1.00 41.47 162 ASN A N 1
ATOM 1237 C CA . ASN A 1 162 ? -29.384 3.299 23.941 1.00 41.47 162 ASN A CA 1
ATOM 1238 C C . ASN A 1 162 ? -30.624 3.927 23.283 1.00 41.47 162 ASN A C 1
ATOM 1240 O O . ASN A 1 162 ? -31.752 3.711 23.733 1.00 41.47 162 ASN A O 1
ATOM 1244 N N . LYS A 1 163 ? -30.418 4.613 22.159 1.00 35.69 163 LYS A N 1
ATOM 1245 C CA . LYS A 1 163 ? -31.432 4.795 21.117 1.00 35.69 163 LYS A CA 1
ATOM 1246 C C . LYS A 1 163 ? -30.816 4.410 19.781 1.00 35.69 163 LYS A C 1
ATOM 1248 O O . LYS A 1 163 ? -29.780 4.943 19.401 1.00 35.69 163 LYS A O 1
ATOM 1253 N N . GLY A 1 164 ? -31.463 3.457 19.114 1.00 43.28 164 GLY A N 1
ATOM 1254 C CA . GLY A 1 164 ? -31.141 3.061 17.753 1.00 43.28 164 GLY A CA 1
ATOM 1255 C C . GLY A 1 164 ? -31.303 4.228 16.784 1.00 43.28 164 GLY A C 1
ATOM 1256 O O . GLY A 1 164 ? -32.194 5.064 16.944 1.00 43.28 164 GLY A O 1
ATOM 1257 N N . ALA A 1 165 ? -30.433 4.252 15.782 1.00 37.16 165 ALA A N 1
ATOM 1258 C CA . ALA A 1 165 ? -30.569 5.078 14.599 1.00 37.16 165 ALA A CA 1
ATOM 1259 C C . ALA A 1 165 ? -30.304 4.185 13.386 1.00 37.16 165 ALA A C 1
ATOM 1261 O O . ALA A 1 165 ? -29.174 3.795 13.102 1.00 37.16 165 ALA A O 1
ATOM 1262 N N . ASP A 1 166 ? -31.399 3.816 12.735 1.00 42.00 166 ASP A N 1
ATOM 1263 C CA . ASP A 1 166 ? -31.435 3.307 11.375 1.00 42.00 166 ASP A CA 1
ATOM 1264 C C . ASP A 1 166 ? -31.093 4.486 10.442 1.00 42.00 166 ASP A C 1
ATOM 1266 O O . ASP A 1 166 ? -31.808 5.491 10.421 1.00 42.00 166 ASP A O 1
ATOM 1270 N N . GLY A 1 167 ? -29.936 4.402 9.774 1.00 45.12 167 GLY A N 1
ATOM 1271 C CA . GLY A 1 167 ? -29.428 5.382 8.805 1.00 45.12 167 GLY A CA 1
ATOM 1272 C C . GLY A 1 167 ? -28.125 6.096 9.201 1.00 45.12 167 GLY A C 1
ATOM 1273 O O . GLY A 1 167 ? -28.192 7.166 9.796 1.00 45.12 167 GLY A O 1
ATOM 1274 N N . SER A 1 168 ? -26.951 5.548 8.823 1.00 40.97 168 SER A N 1
ATOM 1275 C CA . SER A 1 168 ? -25.670 6.289 8.605 1.00 40.97 168 SER A CA 1
ATOM 1276 C C . SER A 1 168 ? -24.409 5.421 8.350 1.00 40.97 168 SER A C 1
ATOM 1278 O O . SER A 1 168 ? -23.295 5.896 8.559 1.00 40.97 168 SER A O 1
ATOM 1280 N N . ALA A 1 169 ? -24.510 4.180 7.852 1.00 50.78 169 ALA A N 1
ATOM 1281 C CA . ALA A 1 169 ? -23.346 3.274 7.740 1.00 50.78 169 ALA A CA 1
ATOM 1282 C C . ALA A 1 169 ? -22.138 3.842 6.946 1.00 50.78 169 ALA A C 1
ATOM 1284 O O . ALA A 1 169 ? -20.990 3.563 7.277 1.00 50.78 169 ALA A O 1
ATOM 1285 N N . LEU A 1 170 ? -22.374 4.693 5.937 1.00 49.66 170 LEU A N 1
ATOM 1286 C CA . LEU A 1 170 ? -21.308 5.325 5.141 1.00 49.66 170 LEU A CA 1
ATOM 1287 C C . LEU A 1 170 ? -20.484 6.363 5.926 1.00 49.66 170 LEU A C 1
ATOM 1289 O O . LEU A 1 170 ? -19.303 6.539 5.638 1.00 49.66 170 LEU A O 1
ATOM 1293 N N . GLY A 1 171 ? -21.090 7.044 6.905 1.00 63.91 171 GLY A N 1
ATOM 1294 C CA . GLY A 1 171 ? -20.397 8.043 7.725 1.00 63.91 171 GLY A CA 1
ATOM 1295 C C . GLY A 1 171 ? -19.502 7.421 8.798 1.00 63.91 171 GLY A C 1
ATOM 1296 O O . GLY A 1 171 ? -18.499 8.023 9.184 1.00 63.91 171 GLY A O 1
ATOM 1297 N N . ASP A 1 172 ? -19.842 6.213 9.249 1.00 79.25 172 ASP A N 1
ATOM 1298 C CA . ASP A 1 172 ? -19.107 5.488 10.287 1.00 79.25 172 ASP A CA 1
ATOM 1299 C C . ASP A 1 172 ? -17.792 4.901 9.745 1.00 79.25 172 ASP A C 1
ATOM 1301 O O . ASP A 1 172 ? -16.722 5.127 10.308 1.00 79.25 172 ASP A O 1
ATOM 1305 N N . GLU A 1 173 ? -17.834 4.270 8.568 1.00 86.12 173 GLU A N 1
ATOM 1306 C CA . GLU A 1 173 ? -16.656 3.671 7.920 1.00 86.12 173 GLU A CA 1
ATOM 1307 C C . GLU A 1 173 ? -15.589 4.715 7.544 1.00 86.12 173 GLU A C 1
ATOM 1309 O O . GLU A 1 173 ? -14.398 4.535 7.819 1.00 86.12 173 GLU A O 1
ATOM 1314 N N . ASP A 1 174 ? -15.995 5.850 6.966 1.00 85.50 174 ASP A N 1
ATOM 1315 C CA . ASP A 1 174 ? -15.058 6.926 6.620 1.00 85.50 174 ASP A CA 1
ATOM 1316 C C . ASP A 1 174 ? -14.486 7.595 7.887 1.00 85.50 174 ASP A C 1
ATOM 1318 O O . ASP A 1 174 ? -13.326 8.019 7.914 1.00 85.50 174 ASP A O 1
ATOM 1322 N N . THR A 1 175 ? -15.264 7.650 8.974 1.00 85.06 175 THR A N 1
ATOM 1323 C CA . THR A 1 175 ? -14.789 8.137 10.278 1.00 85.06 175 THR A CA 1
ATOM 1324 C C . THR A 1 175 ? -13.775 7.178 10.898 1.00 85.06 175 THR A C 1
ATOM 1326 O O . THR A 1 175 ? -12.720 7.629 11.355 1.00 85.06 175 THR A O 1
ATOM 1329 N N . ALA A 1 176 ? -14.033 5.870 10.860 1.00 88.31 176 ALA A N 1
ATOM 1330 C CA . ALA A 1 176 ? -13.094 4.852 11.318 1.00 88.31 176 ALA A CA 1
ATOM 1331 C C . ALA A 1 176 ? -11.759 4.940 10.563 1.00 88.31 176 ALA A C 1
ATOM 1333 O O . ALA A 1 176 ? -10.693 4.946 11.187 1.00 88.31 176 ALA A O 1
ATOM 1334 N N . LEU A 1 177 ? -11.801 5.119 9.236 1.00 89.31 177 LEU A N 1
ATOM 1335 C CA . LEU A 1 177 ? -10.599 5.337 8.431 1.00 89.31 177 LEU A CA 1
ATOM 1336 C C . LEU A 1 177 ? -9.816 6.573 8.878 1.00 89.31 177 LEU A C 1
ATOM 1338 O O . LEU A 1 177 ? -8.593 6.512 9.024 1.00 89.31 177 LEU A O 1
ATOM 1342 N N . ARG A 1 178 ? -10.499 7.689 9.147 1.00 86.25 178 ARG A N 1
ATOM 1343 C CA . ARG A 1 178 ? -9.841 8.916 9.627 1.00 86.25 178 ARG A CA 1
ATOM 1344 C C . ARG A 1 178 ? -9.148 8.707 10.965 1.00 86.25 178 ARG A C 1
ATOM 1346 O O . ARG A 1 178 ? -8.018 9.169 11.138 1.00 86.25 178 ARG A O 1
ATOM 1353 N N . ILE A 1 179 ? -9.797 8.009 11.895 1.00 85.69 179 ILE A N 1
ATOM 1354 C CA . ILE A 1 179 ? -9.224 7.688 13.208 1.00 85.69 179 ILE A CA 1
ATOM 1355 C C . ILE A 1 179 ? -7.981 6.809 13.034 1.00 85.69 179 ILE A C 1
ATOM 1357 O O . ILE A 1 179 ? -6.926 7.120 13.593 1.00 85.69 179 ILE A O 1
ATOM 1361 N N . PHE A 1 180 ? -8.080 5.763 12.211 1.00 89.50 180 PHE A N 1
ATOM 1362 C CA . PHE A 1 180 ? -6.972 4.859 11.916 1.00 89.50 180 PHE A CA 1
ATOM 1363 C C . PHE A 1 180 ? -5.771 5.596 11.317 1.00 89.50 180 PHE A C 1
ATOM 1365 O O . PHE A 1 180 ? -4.672 5.536 11.873 1.00 89.50 180 PHE A O 1
ATOM 1372 N N . LEU A 1 181 ? -5.972 6.359 10.238 1.00 87.44 181 LEU A N 1
ATOM 1373 C CA . LEU A 1 181 ? -4.896 7.106 9.583 1.00 87.44 181 LEU A CA 1
ATOM 1374 C C . LEU A 1 181 ? -4.251 8.119 10.534 1.00 87.44 181 LEU A C 1
ATOM 1376 O O . LEU A 1 181 ? -3.027 8.184 10.610 1.00 87.44 181 LEU A O 1
ATOM 1380 N N . THR A 1 182 ? -5.053 8.844 11.316 1.00 83.75 182 THR A N 1
ATOM 1381 C CA . THR A 1 182 ? -4.541 9.805 12.306 1.00 83.75 182 THR A CA 1
ATOM 1382 C C . THR A 1 182 ? -3.672 9.117 13.367 1.00 83.75 182 THR A C 1
ATOM 1384 O O . THR A 1 182 ? -2.642 9.662 13.767 1.00 83.75 182 THR A O 1
ATOM 1387 N N . SER A 1 183 ? -4.044 7.908 13.808 1.00 82.81 183 SER A N 1
ATOM 1388 C CA . SER A 1 183 ? -3.257 7.142 14.787 1.00 82.81 183 SER A CA 1
ATOM 1389 C C . SER A 1 183 ? -1.876 6.745 14.248 1.00 82.81 183 SER A C 1
ATOM 1391 O O . SER A 1 183 ? -0.865 6.997 14.900 1.00 82.81 183 SER A O 1
ATOM 1393 N N . LEU A 1 184 ? -1.804 6.236 13.013 1.00 81.44 184 LEU A N 1
ATOM 1394 C CA . LEU A 1 184 ? -0.540 5.860 12.370 1.00 81.44 184 LEU A CA 1
ATOM 1395 C C . LEU A 1 184 ? 0.388 7.058 12.206 1.00 81.44 184 LEU A C 1
ATOM 1397 O O . LEU A 1 184 ? 1.596 6.984 12.432 1.00 81.44 184 LEU A O 1
ATOM 1401 N N . GLN A 1 185 ? -0.196 8.172 11.798 1.00 73.44 185 GLN A N 1
ATOM 1402 C CA . GLN A 1 185 ? 0.498 9.411 11.525 1.00 73.44 185 GLN A CA 1
ATOM 1403 C C . GLN A 1 185 ? 1.174 10.001 12.772 1.00 73.44 185 GLN A C 1
ATOM 1405 O O . GLN A 1 185 ? 2.314 10.458 12.674 1.00 73.44 185 GLN A O 1
ATOM 1410 N N . LYS A 1 186 ? 0.534 9.885 13.944 1.00 72.25 186 LYS A N 1
ATOM 1411 C CA . LYS A 1 186 ? 1.078 10.321 15.239 1.00 72.25 186 LYS A CA 1
ATOM 1412 C C . LYS A 1 186 ? 2.278 9.489 15.705 1.00 72.25 186 LYS A C 1
ATOM 1414 O O . LYS A 1 186 ? 3.216 10.048 16.269 1.00 72.25 186 LYS A O 1
ATOM 1419 N N . ASP A 1 187 ? 2.251 8.181 15.452 1.00 66.12 187 ASP A N 1
ATOM 1420 C CA . ASP A 1 187 ? 3.177 7.236 16.088 1.00 66.12 187 ASP A CA 1
ATOM 1421 C C . ASP A 1 187 ? 4.330 6.773 15.174 1.00 66.12 187 ASP A C 1
ATOM 1423 O O . ASP A 1 187 ? 5.323 6.238 15.670 1.00 66.12 187 ASP A O 1
ATOM 1427 N N . SER A 1 188 ? 4.234 6.957 13.847 1.00 62.22 188 SER A N 1
ATOM 1428 C CA . SER A 1 188 ? 5.120 6.247 12.899 1.00 62.22 188 SER A CA 1
ATOM 1429 C C . SER A 1 188 ? 5.694 7.052 11.722 1.00 62.22 188 SER A C 1
ATOM 1431 O O . SER A 1 188 ? 6.292 6.453 10.822 1.00 62.22 188 SER A O 1
ATOM 1433 N N . ASP A 1 189 ? 5.572 8.391 11.709 1.00 77.19 189 ASP A N 1
ATOM 1434 C CA . ASP A 1 189 ? 5.984 9.228 10.556 1.00 77.19 189 ASP A CA 1
ATOM 1435 C C . ASP A 1 189 ? 5.372 8.691 9.243 1.00 77.19 189 ASP A C 1
ATOM 1437 O O . ASP A 1 189 ? 6.041 8.514 8.220 1.00 77.19 189 ASP A O 1
ATOM 1441 N N . ALA A 1 190 ? 4.092 8.309 9.308 1.00 84.12 190 ALA A N 1
ATOM 1442 C CA . ALA A 1 190 ? 3.387 7.683 8.200 1.00 84.12 190 ALA A CA 1
ATOM 1443 C C . ALA A 1 190 ? 3.181 8.676 7.049 1.00 84.12 190 ALA A C 1
ATOM 1445 O O . ALA A 1 190 ? 2.638 9.769 7.245 1.00 84.12 190 ALA A O 1
ATOM 1446 N N . LYS A 1 191 ? 3.557 8.267 5.833 1.00 88.25 191 LYS A N 1
ATOM 1447 C CA . LYS A 1 191 ? 3.191 8.965 4.594 1.00 88.25 191 LYS A CA 1
ATOM 1448 C C . LYS A 1 191 ? 1.946 8.305 4.017 1.00 88.25 191 LYS A C 1
ATOM 1450 O O . LYS A 1 191 ? 1.900 7.080 3.925 1.00 88.25 191 LYS A O 1
ATOM 1455 N N . VAL A 1 192 ? 0.955 9.110 3.650 1.00 90.12 192 VAL A N 1
ATOM 1456 C CA . VAL A 1 192 ? -0.351 8.640 3.175 1.00 90.12 192 VAL A CA 1
ATOM 1457 C C . VAL A 1 192 ? -0.571 9.135 1.753 1.00 90.12 192 VAL A C 1
ATOM 1459 O O . VAL A 1 192 ? -0.391 10.319 1.475 1.00 90.12 192 VAL A O 1
ATOM 1462 N N . PHE A 1 193 ? -0.959 8.232 0.863 1.00 92.19 193 PHE A N 1
ATOM 1463 C CA . PHE A 1 193 ? -1.217 8.502 -0.545 1.00 92.19 193 PHE A CA 1
ATOM 1464 C C . PHE A 1 193 ? -2.657 8.102 -0.853 1.00 92.19 193 PHE A C 1
ATOM 1466 O O . PHE A 1 193 ? -3.029 6.943 -0.680 1.00 92.19 193 PHE A O 1
ATOM 1473 N N . LEU A 1 194 ? -3.479 9.062 -1.269 1.00 92.25 194 LEU A N 1
ATOM 1474 C CA . LEU A 1 194 ? -4.851 8.801 -1.703 1.00 92.25 194 LEU A CA 1
ATOM 1475 C C . LEU A 1 194 ? -4.835 8.392 -3.172 1.00 92.25 194 LEU A C 1
ATOM 1477 O O . LEU A 1 194 ? -4.148 9.035 -3.963 1.00 92.25 194 LEU A O 1
ATOM 1481 N N . ILE A 1 195 ? -5.584 7.349 -3.519 1.00 93.75 195 ILE A N 1
ATOM 1482 C CA . ILE A 1 195 ? -5.648 6.789 -4.871 1.00 93.75 195 ILE A CA 1
ATOM 1483 C C . ILE A 1 195 ? -7.030 7.056 -5.465 1.00 93.75 195 ILE A C 1
ATOM 1485 O O . ILE A 1 195 ? -8.036 6.749 -4.819 1.00 93.75 195 ILE A O 1
ATOM 1489 N N . PHE A 1 196 ? -7.070 7.588 -6.685 1.00 91.56 196 PHE A N 1
ATOM 1490 C CA . PHE A 1 196 ? -8.280 7.857 -7.467 1.00 91.56 196 PHE A CA 1
ATOM 1491 C C . PHE A 1 196 ? -8.166 7.089 -8.793 1.00 91.56 196 PHE A C 1
ATOM 1493 O O . PHE A 1 196 ? -7.205 7.383 -9.542 1.00 91.56 196 PHE A O 1
#

Nearest PDB structures (foldseek):
  3o65-assembly4_G  TM=7.289E-01  e=2.585E-10  Homo sapiens
  2we6-assembly1_A  TM=5.443E-01  e=9.566E-02  Plasmodium falciparum
  2wdt-assembly1_A  TM=3.624E-01  e=1.746E-01  Plasmodium falciparum